Protein AF-A0A5Q4BMM2-F1 (afdb_monomer)

Radius of gyration: 17.17 Å; Cα contacts (8 Å, |Δi|>4): 286; chains: 1; bounding box: 43×40×44 Å

Sequence (184 aa):
MPSVTTLSQYAISNIGPLTTVFTAPPACATKSRDLFLGIRYPDSDPHPEPRWAQSCSFGSLGECYPSGKALDDSWTTLESENGFTDAGKIAYFSPASQCPEGHVTVGVVAKNDAGQISSSGVFVPPVTDWPGAYLFLNPHLNVFMEALDNGETAILCCPEGYESSPGIGGCYSEVPLSSYGELT

Organism: NCBI:txid2078593

Mean predicted aligned error: 6.9 Å

Structure (mmCIF, N/CA/C/O backbone):
data_AF-A0A5Q4BMM2-F1
#
_entry.id   AF-A0A5Q4BMM2-F1
#
loop_
_atom_site.group_PDB
_atom_site.id
_atom_site.type_symbol
_atom_site.label_atom_id
_atom_site.label_alt_id
_atom_site.label_comp_id
_atom_site.label_asym_id
_atom_site.label_entity_id
_atom_site.label_seq_id
_atom_site.pdbx_PDB_ins_code
_atom_site.Cartn_x
_atom_site.Cartn_y
_atom_site.Cartn_z
_atom_site.occupancy
_atom_site.B_iso_or_equiv
_atom_site.auth_seq_id
_atom_site.auth_comp_id
_atom_site.auth_asym_id
_atom_site.auth_atom_id
_atom_site.pdbx_PDB_model_num
ATOM 1 N N . MET A 1 1 ? -5.992 17.841 9.238 1.00 34.84 1 MET A N 1
ATOM 2 C CA . MET A 1 1 ? -4.545 17.569 9.352 1.00 34.84 1 MET A CA 1
ATOM 3 C C . MET A 1 1 ? -4.411 16.076 9.603 1.00 34.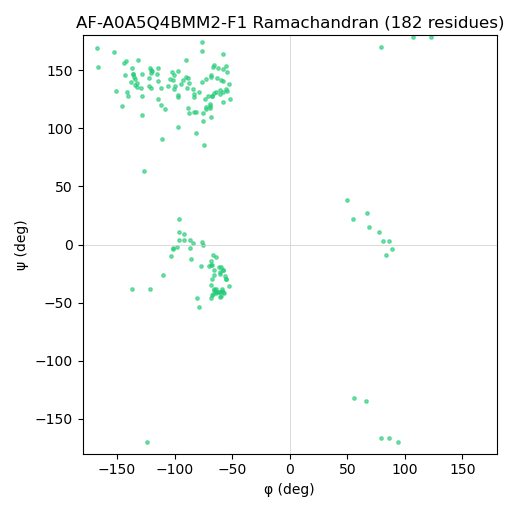84 1 MET A C 1
ATOM 5 O O . MET A 1 1 ? -5.148 15.612 10.467 1.00 34.84 1 MET A O 1
ATOM 9 N N . PRO A 1 2 ? -3.594 15.326 8.842 1.00 51.91 2 PRO A N 1
ATOM 10 C CA . PRO A 1 2 ? -3.303 13.927 9.158 1.00 51.91 2 PRO A CA 1
ATOM 11 C C . PRO A 1 2 ? -2.839 13.820 10.613 1.00 51.91 2 PRO A C 1
ATOM 13 O O . PRO A 1 2 ? -1.927 14.544 11.012 1.00 51.91 2 PRO A O 1
ATOM 16 N N . SER A 1 3 ? -3.479 12.980 11.424 1.00 61.00 3 SER A N 1
ATOM 17 C CA . SER A 1 3 ? -2.959 12.620 12.742 1.00 61.00 3 SER A CA 1
ATOM 18 C C . SER A 1 3 ? -1.918 11.525 12.546 1.00 61.00 3 SER A C 1
ATOM 20 O O . SER A 1 3 ? -2.255 10.432 12.092 1.00 61.00 3 SER A O 1
ATOM 22 N N . VAL A 1 4 ? -0.656 11.834 12.841 1.00 66.62 4 VAL A N 1
ATOM 23 C CA . VAL A 1 4 ? 0.427 10.847 12.818 1.00 66.62 4 VAL A CA 1
ATOM 24 C C . VAL A 1 4 ? 0.413 10.099 14.146 1.00 66.62 4 VAL A C 1
ATOM 26 O O . VAL A 1 4 ? 0.390 10.717 15.211 1.00 66.62 4 VAL A O 1
ATOM 29 N N . THR A 1 5 ? 0.430 8.773 14.097 1.00 81.00 5 THR A N 1
ATOM 30 C CA . THR A 1 5 ? 0.581 7.915 15.279 1.00 81.00 5 THR A CA 1
ATOM 31 C C . THR A 1 5 ? 1.707 6.927 15.021 1.00 81.00 5 THR A C 1
ATOM 33 O O . THR A 1 5 ? 1.926 6.526 13.882 1.00 81.00 5 THR A O 1
ATOM 36 N N . THR A 1 6 ? 2.453 6.555 16.057 1.00 83.94 6 THR A N 1
ATOM 37 C CA . THR A 1 6 ? 3.497 5.534 15.940 1.00 83.94 6 THR A CA 1
ATOM 38 C C . THR A 1 6 ? 2.943 4.188 16.388 1.00 83.94 6 THR A C 1
ATOM 40 O O . THR A 1 6 ? 2.428 4.084 17.499 1.00 83.94 6 THR A O 1
ATOM 43 N N . LEU A 1 7 ? 3.068 3.167 15.540 1.00 84.19 7 LEU A N 1
ATOM 44 C CA . LEU A 1 7 ? 2.628 1.801 15.813 1.00 84.19 7 LEU A CA 1
ATOM 45 C C . LEU A 1 7 ? 3.635 0.806 15.241 1.00 84.19 7 LEU A C 1
ATOM 47 O O . LEU A 1 7 ? 4.030 0.921 14.083 1.00 84.19 7 LEU A O 1
ATOM 51 N N . SER A 1 8 ? 4.052 -0.179 16.039 1.00 83.50 8 SER A N 1
ATOM 52 C CA . SER A 1 8 ? 4.921 -1.268 15.573 1.00 83.50 8 SER A CA 1
ATOM 53 C C . SER A 1 8 ? 6.173 -0.814 14.796 1.00 83.50 8 SER A C 1
ATOM 55 O O . SER A 1 8 ? 6.609 -1.490 13.869 1.00 83.50 8 SER A O 1
ATOM 57 N N . GLN A 1 9 ? 6.781 0.297 15.242 1.00 83.31 9 GLN A N 1
ATOM 58 C CA . GLN A 1 9 ? 7.962 0.992 14.680 1.00 83.31 9 GLN A CA 1
ATOM 59 C C . GLN A 1 9 ? 7.679 1.964 13.525 1.00 83.31 9 GLN A C 1
ATOM 61 O O . GLN A 1 9 ? 8.561 2.745 13.180 1.00 83.31 9 GLN A O 1
ATOM 66 N N . TYR A 1 10 ? 6.462 1.985 12.984 1.00 85.12 10 TYR A N 1
ATOM 67 C CA . TYR A 1 10 ? 6.083 2.835 11.857 1.00 85.12 10 TYR A CA 1
ATOM 68 C C . TYR A 1 10 ? 5.330 4.078 12.302 1.00 85.12 10 TYR A C 1
ATOM 70 O O . TYR A 1 10 ? 4.513 4.028 13.222 1.00 85.12 10 TYR A O 1
ATOM 78 N N . ALA A 1 11 ? 5.530 5.182 11.587 1.00 86.31 11 ALA A N 1
ATOM 79 C CA . ALA A 1 11 ? 4.597 6.299 11.625 1.00 86.31 11 ALA A CA 1
ATOM 80 C C . ALA A 1 11 ? 3.438 6.030 10.649 1.00 86.31 11 ALA A C 1
ATOM 82 O O . ALA A 1 11 ? 3.634 5.988 9.435 1.00 86.31 11 ALA A O 1
ATOM 83 N N . ILE A 1 12 ? 2.224 5.861 11.170 1.00 87.62 12 ILE A N 1
ATOM 84 C CA . ILE A 1 12 ? 0.995 5.663 10.393 1.00 87.62 12 ILE A CA 1
ATOM 85 C C . ILE A 1 12 ? 0.221 6.983 10.295 1.00 87.62 12 ILE A C 1
ATOM 87 O O . ILE A 1 12 ? 0.128 7.731 11.270 1.00 87.62 12 ILE A O 1
ATOM 91 N N . SER A 1 13 ? -0.300 7.317 9.113 1.00 88.06 13 SER A N 1
ATOM 92 C CA . SER A 1 13 ? -0.978 8.599 8.863 1.00 88.06 13 SER A CA 1
ATOM 93 C C . SER A 1 13 ? -2.207 8.457 7.971 1.00 88.06 13 SER A C 1
ATOM 95 O O . SER A 1 13 ? -2.120 7.950 6.852 1.00 88.06 13 SER A O 1
ATOM 97 N N . ASN A 1 14 ? -3.336 8.991 8.441 1.00 90.81 14 ASN A N 1
ATOM 98 C CA . ASN A 1 14 ? -4.540 9.133 7.628 1.00 90.81 14 ASN A CA 1
ATOM 99 C C . ASN A 1 14 ? -4.377 10.294 6.631 1.00 90.81 14 ASN A C 1
ATOM 101 O O . ASN A 1 14 ? -4.333 11.459 7.034 1.00 90.81 14 ASN A O 1
ATOM 105 N N . ILE A 1 15 ? -4.321 9.988 5.335 1.00 89.56 15 ILE A N 1
ATOM 106 C CA . ILE A 1 15 ? -4.141 10.971 4.252 1.00 89.56 15 ILE A CA 1
ATOM 107 C C . ILE A 1 15 ? -5.460 11.506 3.672 1.00 89.56 15 ILE A C 1
ATOM 109 O O . ILE A 1 15 ? -5.451 12.247 2.685 1.00 89.56 15 ILE A O 1
ATOM 113 N N . GLY A 1 16 ? -6.586 11.189 4.314 1.00 89.88 16 GLY A N 1
ATOM 114 C CA . GLY A 1 16 ? -7.900 11.760 4.037 1.00 89.88 16 GLY A CA 1
ATOM 115 C C . GLY A 1 16 ? -8.967 10.718 3.691 1.00 89.88 16 GLY A C 1
ATOM 116 O O . GLY A 1 16 ? -8.689 9.520 3.633 1.00 89.88 16 GLY A O 1
ATOM 117 N N . PRO A 1 17 ? -10.210 11.171 3.461 1.00 91.88 17 PRO A N 1
ATOM 118 C CA . PRO A 1 17 ? -11.293 10.295 3.044 1.00 91.88 17 PRO A CA 1
ATOM 119 C C . PRO A 1 17 ? -11.130 9.851 1.583 1.00 91.88 17 PRO A C 1
ATOM 121 O O . PRO A 1 17 ? -10.797 10.657 0.715 1.00 91.88 17 PRO A O 1
ATOM 124 N N . LEU A 1 18 ? -11.474 8.594 1.306 1.00 92.56 18 LEU A N 1
ATOM 125 C CA . LEU A 1 18 ? -11.644 8.045 -0.043 1.00 92.56 18 LEU A CA 1
ATOM 126 C C . LEU A 1 18 ? -13.027 7.390 -0.146 1.00 92.56 18 LEU A C 1
ATOM 128 O O . LEU A 1 18 ? -13.181 6.176 -0.261 1.00 92.56 18 LEU A O 1
ATOM 132 N N . THR A 1 19 ? -14.064 8.212 -0.004 1.00 91.88 19 THR A N 1
ATOM 133 C CA . THR A 1 19 ? -15.460 7.749 0.049 1.00 91.88 19 THR A CA 1
ATOM 134 C C . THR A 1 19 ? -16.100 7.584 -1.330 1.00 91.88 19 THR A C 1
ATOM 136 O O . THR A 1 19 ? -17.160 6.967 -1.443 1.00 91.88 19 THR A O 1
ATOM 139 N N . THR A 1 20 ? -15.454 8.095 -2.379 1.00 91.06 20 THR A N 1
ATOM 140 C CA . THR A 1 20 ? -15.848 7.954 -3.787 1.00 91.06 20 THR A CA 1
ATOM 141 C C . THR A 1 20 ? -14.804 7.147 -4.550 1.00 91.06 20 THR A C 1
ATOM 143 O O . THR A 1 20 ? -13.623 7.211 -4.213 1.00 91.06 20 THR A O 1
ATOM 146 N N . VAL A 1 21 ? -15.215 6.439 -5.610 1.00 93.31 21 VAL A N 1
ATOM 147 C CA . VAL A 1 21 ? -14.256 5.799 -6.529 1.00 93.31 21 VAL A CA 1
ATOM 148 C C . VAL A 1 21 ? -13.347 6.880 -7.104 1.00 93.31 21 VAL A C 1
ATOM 150 O O . VAL A 1 21 ? -13.828 7.853 -7.684 1.00 93.31 21 VAL A O 1
ATOM 153 N N . PHE A 1 22 ? -12.040 6.727 -6.919 1.00 94.56 22 PHE A N 1
ATOM 154 C CA . PHE A 1 22 ? -11.061 7.574 -7.583 1.00 94.56 22 PHE A CA 1
ATOM 155 C C . PHE A 1 22 ? -10.798 7.049 -8.991 1.00 94.56 22 PHE A C 1
ATOM 157 O O . PHE A 1 22 ? -10.422 5.889 -9.157 1.00 94.56 22 PHE A O 1
ATOM 164 N N . THR A 1 23 ? -10.931 7.933 -9.974 1.00 95.44 23 THR A N 1
ATOM 165 C CA . THR A 1 23 ? -10.580 7.685 -11.372 1.00 95.44 23 THR A CA 1
ATOM 166 C C . THR A 1 23 ? -9.382 8.551 -11.724 1.00 95.44 23 THR A C 1
ATOM 168 O O . THR A 1 23 ? -9.456 9.779 -11.643 1.00 95.44 23 THR A O 1
ATOM 171 N N . ALA A 1 24 ? -8.272 7.928 -12.118 1.00 93.00 24 ALA A N 1
ATOM 172 C CA . ALA A 1 24 ? -7.098 8.669 -12.563 1.00 93.00 24 ALA A CA 1
ATOM 173 C C . ALA A 1 24 ? -7.380 9.386 -13.904 1.00 93.00 24 ALA A C 1
ATOM 175 O O . ALA A 1 24 ? -8.059 8.822 -14.768 1.00 93.00 24 ALA A O 1
ATOM 176 N N . PRO A 1 25 ? -6.837 10.596 -14.135 1.00 93.88 25 PRO A N 1
ATOM 177 C CA . PRO A 1 25 ? -6.934 11.265 -15.430 1.00 93.88 25 PRO A CA 1
ATOM 178 C C . PRO A 1 25 ? -6.347 10.417 -16.576 1.00 93.88 25 PRO A C 1
ATOM 180 O O . PRO A 1 25 ? -5.360 9.711 -16.361 1.00 93.88 25 PRO A O 1
ATOM 183 N N . PRO A 1 26 ? -6.837 10.544 -17.827 1.00 91.44 26 PRO A N 1
ATOM 184 C CA . PRO A 1 26 ? -6.318 9.772 -18.964 1.00 91.44 26 PRO A CA 1
ATOM 185 C C . PRO A 1 26 ? -4.806 9.912 -19.199 1.00 91.44 26 PRO A C 1
ATOM 187 O O . PRO A 1 26 ? -4.160 8.969 -19.649 1.00 91.44 26 PRO A O 1
ATOM 190 N N . ALA A 1 27 ? -4.219 11.062 -18.846 1.00 90.38 27 ALA A N 1
ATOM 191 C CA . ALA A 1 27 ? -2.775 11.302 -18.930 1.00 90.38 27 ALA A CA 1
ATOM 192 C C . ALA A 1 27 ? -1.939 10.329 -18.071 1.00 90.38 27 ALA A C 1
ATOM 194 O O . ALA A 1 27 ? -0.751 10.140 -18.321 1.00 90.38 27 ALA A O 1
ATOM 195 N N . CYS A 1 28 ? -2.553 9.682 -17.079 1.00 90.56 28 CYS A N 1
ATOM 196 C CA . CYS A 1 28 ? -1.902 8.697 -16.226 1.00 90.56 28 CYS A CA 1
ATOM 197 C C . CYS A 1 28 ? -1.728 7.328 -16.891 1.00 90.56 28 CYS A C 1
ATOM 199 O O . CYS A 1 28 ? -0.885 6.552 -16.446 1.00 90.56 28 CYS A O 1
ATOM 201 N N . ALA A 1 29 ? -2.467 7.030 -17.966 1.00 86.12 29 ALA A N 1
ATOM 202 C CA . ALA A 1 29 ? -2.383 5.743 -18.659 1.00 86.12 29 ALA A CA 1
ATOM 203 C C . ALA A 1 29 ? -1.021 5.513 -19.338 1.00 86.12 29 ALA A C 1
ATOM 205 O O . ALA A 1 29 ? -0.601 4.375 -19.518 1.00 86.12 29 ALA A O 1
ATOM 206 N N . THR A 1 30 ? -0.316 6.588 -19.699 1.00 81.31 30 THR A N 1
ATOM 207 C CA . THR A 1 30 ? 1.005 6.531 -20.346 1.00 81.31 30 THR A CA 1
ATOM 208 C C . THR A 1 30 ? 2.162 6.676 -19.363 1.00 81.31 30 THR A C 1
ATOM 210 O O . THR A 1 30 ? 3.314 6.770 -19.783 1.00 81.31 30 THR A O 1
ATOM 213 N N . LYS A 1 31 ? 1.881 6.759 -18.059 1.00 80.81 31 LYS A N 1
ATOM 214 C CA . LYS A 1 31 ? 2.924 6.922 -17.052 1.00 80.81 31 LYS A CA 1
ATOM 215 C C . LYS A 1 31 ? 3.695 5.614 -16.903 1.00 80.81 31 LYS A C 1
ATOM 217 O O . LYS A 1 31 ? 3.121 4.595 -16.520 1.00 80.81 31 LYS A O 1
ATOM 222 N N . SER A 1 32 ? 4.993 5.657 -17.195 1.00 78.94 32 SER A N 1
ATOM 223 C CA . SER A 1 32 ? 5.885 4.523 -16.959 1.00 78.94 32 SER A CA 1
ATOM 224 C C . SER A 1 32 ? 5.858 4.127 -15.487 1.00 78.94 32 SER A C 1
ATOM 226 O O . SER A 1 32 ? 5.792 4.979 -14.600 1.00 78.94 32 SER A O 1
ATOM 228 N N . ARG A 1 33 ? 5.889 2.819 -15.241 1.00 83.25 33 ARG A N 1
ATOM 229 C CA . ARG A 1 33 ? 6.017 2.255 -13.898 1.00 83.25 33 ARG A CA 1
ATOM 230 C C . ARG A 1 33 ? 7.494 2.118 -13.565 1.00 83.25 33 ARG A C 1
ATOM 232 O O . ARG A 1 33 ? 8.286 1.784 -14.445 1.00 83.25 33 ARG A O 1
ATOM 239 N N . ASP A 1 34 ? 7.838 2.358 -12.309 1.00 86.44 34 ASP A N 1
ATOM 240 C CA . ASP A 1 34 ? 9.200 2.157 -11.835 1.00 86.44 34 ASP A CA 1
ATOM 241 C C . ASP A 1 34 ? 9.550 0.666 -11.897 1.00 86.44 34 ASP A C 1
ATOM 243 O O . ASP A 1 34 ? 8.784 -0.188 -11.443 1.00 86.44 34 ASP A O 1
ATOM 247 N N . LEU A 1 35 ? 10.704 0.353 -12.487 1.00 88.12 35 LEU A N 1
ATOM 248 C CA . LEU A 1 35 ? 11.204 -1.014 -12.577 1.00 88.12 35 LEU A CA 1
ATOM 249 C C . LEU A 1 35 ? 12.160 -1.300 -11.425 1.00 88.12 35 LEU A C 1
ATOM 251 O O . LEU A 1 35 ? 13.026 -0.488 -11.104 1.00 88.12 35 LEU A O 1
ATOM 255 N N . PHE A 1 36 ? 12.037 -2.492 -10.848 1.00 87.50 36 PHE A N 1
ATOM 256 C CA . PHE A 1 36 ? 12.911 -2.972 -9.784 1.00 87.50 36 PHE A CA 1
ATOM 257 C C . PHE A 1 36 ? 13.443 -4.349 -10.136 1.00 87.50 36 PHE A C 1
ATOM 259 O O . PHE A 1 36 ? 12.674 -5.210 -10.550 1.00 87.50 36 PHE A O 1
ATOM 266 N N . LEU A 1 37 ? 14.735 -4.594 -9.948 1.00 87.00 37 LEU A N 1
ATOM 267 C CA . LEU A 1 37 ? 15.254 -5.956 -9.936 1.00 87.00 37 LEU A CA 1
ATOM 268 C C . LEU A 1 37 ? 14.744 -6.659 -8.674 1.00 87.00 37 LEU A C 1
ATOM 270 O O . LEU A 1 37 ? 15.011 -6.213 -7.552 1.00 87.00 37 LEU A O 1
ATOM 274 N N . GLY A 1 38 ? 13.991 -7.737 -8.886 1.00 82.75 38 GLY A N 1
ATOM 275 C CA . GLY A 1 38 ? 13.473 -8.601 -7.834 1.00 82.75 38 GLY A CA 1
ATOM 276 C C . GLY A 1 38 ? 14.395 -9.784 -7.550 1.00 82.75 38 GLY A C 1
ATOM 277 O O . GLY A 1 38 ? 14.961 -10.366 -8.475 1.00 82.75 38 GLY A O 1
ATOM 278 N N . ILE A 1 39 ? 14.532 -10.162 -6.280 1.00 79.19 39 ILE A N 1
ATOM 279 C CA . ILE A 1 39 ? 15.169 -11.417 -5.866 1.00 79.19 39 ILE A CA 1
ATOM 280 C C . ILE A 1 39 ? 14.067 -12.418 -5.539 1.00 79.19 39 ILE A C 1
ATOM 282 O O . ILE A 1 39 ? 13.126 -12.091 -4.824 1.00 79.19 39 ILE A O 1
ATOM 286 N N . ARG A 1 40 ? 14.201 -13.649 -6.033 1.00 77.94 40 ARG A N 1
ATOM 287 C CA . ARG A 1 40 ? 13.391 -14.782 -5.578 1.00 77.94 40 ARG A CA 1
ATOM 288 C C . ARG A 1 40 ? 14.211 -15.629 -4.622 1.00 77.94 40 ARG A C 1
ATOM 290 O O . ARG A 1 40 ? 15.394 -15.858 -4.880 1.00 77.94 40 ARG A O 1
ATOM 297 N N . TYR A 1 41 ? 13.567 -16.130 -3.577 1.00 72.88 41 TYR A N 1
ATOM 298 C CA . TYR A 1 41 ? 14.164 -17.064 -2.632 1.00 72.88 41 TYR A CA 1
ATOM 299 C C . TYR A 1 41 ? 13.488 -18.429 -2.802 1.00 72.88 41 TYR A C 1
ATOM 301 O O . TYR A 1 41 ? 12.471 -18.683 -2.157 1.00 72.88 41 TYR A O 1
ATOM 309 N N . PRO A 1 42 ? 14.023 -19.310 -3.674 1.00 67.44 42 PRO A N 1
ATOM 310 C CA . PRO A 1 42 ? 13.329 -20.525 -4.115 1.00 67.44 42 PRO A CA 1
ATOM 311 C C . PRO A 1 42 ? 12.886 -21.446 -2.973 1.00 67.44 42 PRO A C 1
ATOM 313 O O . PRO A 1 42 ? 11.912 -22.177 -3.124 1.00 67.44 42 PRO A O 1
ATOM 316 N N . ASP A 1 43 ? 13.593 -21.389 -1.844 1.00 67.56 43 ASP A N 1
ATOM 317 C CA . ASP A 1 43 ? 13.418 -22.292 -0.710 1.00 67.56 43 ASP A CA 1
ATOM 318 C C . ASP A 1 43 ? 12.610 -21.685 0.457 1.00 67.56 43 ASP A C 1
ATOM 320 O O . ASP A 1 43 ? 12.369 -22.386 1.440 1.00 67.56 43 ASP A O 1
ATOM 324 N N . SER A 1 44 ? 12.201 -20.406 0.393 1.00 61.16 44 SER A N 1
ATOM 325 C CA . SER A 1 44 ? 11.544 -19.720 1.527 1.00 61.16 44 SER A CA 1
ATOM 326 C C . SER A 1 44 ? 10.337 -18.850 1.171 1.00 61.16 44 SER A C 1
ATOM 328 O O . SER A 1 44 ? 9.374 -18.854 1.932 1.00 61.16 44 SER A O 1
ATOM 330 N N . ASP A 1 45 ? 10.355 -18.128 0.044 1.00 64.44 45 ASP A N 1
ATOM 331 C CA . ASP A 1 45 ? 9.227 -17.297 -0.403 1.00 64.44 45 ASP A CA 1
ATOM 332 C C . ASP A 1 45 ? 9.139 -17.310 -1.943 1.00 64.44 45 ASP A C 1
ATOM 334 O O . ASP A 1 45 ? 10.097 -16.914 -2.621 1.00 64.44 45 ASP A O 1
ATOM 338 N N . PRO A 1 46 ? 8.021 -17.785 -2.532 1.00 65.69 46 PRO A N 1
ATOM 339 C CA . PRO A 1 46 ? 7.839 -17.762 -3.980 1.00 65.69 46 PRO A CA 1
ATOM 340 C C . PRO A 1 46 ? 7.692 -16.343 -4.558 1.00 65.69 46 PRO A C 1
ATOM 342 O O . PRO A 1 46 ? 7.868 -16.173 -5.774 1.00 65.69 46 PRO A O 1
ATOM 345 N N . HIS A 1 47 ? 7.379 -15.344 -3.729 1.00 74.25 47 HIS A N 1
ATOM 346 C CA . HIS A 1 47 ? 7.172 -13.968 -4.157 1.00 74.25 47 HIS A CA 1
ATOM 347 C C . HIS A 1 47 ? 8.512 -13.252 -4.397 1.00 74.25 47 HIS A C 1
ATOM 349 O O . HIS A 1 47 ? 9.416 -13.309 -3.561 1.00 74.25 47 HIS A O 1
ATOM 355 N N . PRO A 1 48 ? 8.686 -12.573 -5.547 1.00 78.38 48 PRO A N 1
ATOM 356 C CA . PRO A 1 48 ? 9.862 -11.754 -5.781 1.00 78.38 48 PRO A CA 1
ATOM 357 C C . PRO A 1 48 ? 9.864 -10.544 -4.841 1.00 78.38 48 PRO A C 1
ATOM 359 O O . PRO A 1 48 ? 8.925 -9.749 -4.812 1.00 78.38 48 PRO A O 1
ATOM 362 N N . GLU A 1 49 ? 10.965 -10.351 -4.124 1.00 77.44 49 GLU A N 1
ATOM 363 C CA . GLU A 1 49 ? 11.204 -9.132 -3.358 1.00 77.44 49 GLU A CA 1
ATOM 364 C C . GLU A 1 49 ? 11.894 -8.096 -4.251 1.00 77.44 49 GLU A C 1
ATOM 366 O O . GLU A 1 49 ? 13.019 -8.352 -4.692 1.00 77.44 49 GLU A O 1
ATOM 371 N N . PRO A 1 50 ? 11.299 -6.923 -4.531 1.00 80.50 50 PRO A N 1
ATOM 372 C CA . PRO A 1 50 ? 11.987 -5.870 -5.270 1.00 80.50 50 PRO A CA 1
ATOM 373 C C . PRO A 1 50 ? 13.084 -5.256 -4.388 1.00 80.50 50 PRO A C 1
ATOM 375 O O . PRO A 1 50 ? 12.837 -4.858 -3.250 1.00 80.50 50 PRO A O 1
ATOM 378 N N . ARG A 1 51 ? 14.319 -5.194 -4.901 1.00 78.06 51 ARG A N 1
ATOM 379 C CA . ARG A 1 51 ? 15.498 -4.769 -4.117 1.00 78.06 51 ARG A CA 1
ATOM 380 C C . ARG A 1 51 ? 16.212 -3.567 -4.703 1.00 78.06 51 ARG A C 1
ATOM 382 O O . ARG A 1 51 ? 16.660 -2.706 -3.951 1.00 78.06 51 ARG A O 1
ATOM 389 N N . TRP A 1 52 ? 16.311 -3.496 -6.026 1.00 82.81 52 TRP A N 1
ATOM 390 C CA . TRP A 1 52 ? 17.073 -2.442 -6.692 1.00 82.81 52 TRP A CA 1
ATOM 391 C C . TRP A 1 52 ? 16.229 -1.755 -7.749 1.00 82.81 52 TRP A C 1
ATOM 393 O O . TRP A 1 52 ? 15.914 -2.360 -8.771 1.00 82.81 52 TRP A O 1
ATOM 403 N N . ALA A 1 53 ? 15.873 -0.496 -7.506 1.00 83.81 53 ALA A N 1
ATOM 404 C CA . ALA A 1 53 ? 15.223 0.338 -8.506 1.00 83.81 53 ALA A CA 1
ATOM 405 C C . ALA A 1 53 ? 16.161 0.556 -9.705 1.00 83.81 53 ALA A C 1
ATOM 407 O O . ALA A 1 53 ? 17.370 0.722 -9.540 1.00 83.81 53 ALA A O 1
ATOM 408 N N . GLN A 1 54 ? 15.602 0.593 -10.914 1.00 83.19 54 GLN A N 1
ATOM 409 C CA . GLN A 1 54 ? 16.331 0.929 -12.142 1.00 83.19 54 GLN A CA 1
ATOM 410 C C . GLN A 1 54 ? 16.920 2.350 -12.086 1.00 83.19 54 GLN A C 1
ATOM 412 O O . GLN A 1 54 ? 17.898 2.655 -12.764 1.00 83.19 54 GLN A O 1
ATOM 417 N N . SER A 1 55 ? 16.311 3.223 -11.285 1.00 80.81 55 SER A N 1
ATOM 418 C CA . SER A 1 55 ? 16.652 4.632 -11.149 1.00 80.81 55 SER A CA 1
ATOM 419 C C . SER A 1 55 ? 16.664 5.022 -9.668 1.00 80.81 55 SER A C 1
ATOM 421 O O . SER A 1 55 ? 15.867 4.513 -8.885 1.00 80.81 55 SER A O 1
ATOM 423 N N . CYS A 1 56 ? 17.547 5.949 -9.283 1.00 76.25 56 CYS A N 1
ATOM 424 C CA . CYS A 1 56 ? 17.564 6.530 -7.932 1.00 76.25 56 CYS A CA 1
ATOM 425 C C . CYS A 1 56 ? 16.438 7.554 -7.701 1.00 76.25 56 CYS A C 1
ATOM 427 O O . CYS A 1 56 ? 16.364 8.150 -6.633 1.00 76.25 56 CYS A O 1
ATOM 429 N N . SER A 1 57 ? 15.600 7.797 -8.708 1.00 73.44 57 SER A N 1
ATOM 430 C CA . SER A 1 57 ? 14.410 8.636 -8.627 1.00 73.44 57 SER A CA 1
ATOM 431 C C . SER A 1 57 ? 13.167 7.766 -8.758 1.00 73.44 57 SER A C 1
ATOM 433 O O . SER A 1 57 ? 13.094 6.916 -9.648 1.00 73.44 57 SER A O 1
ATOM 435 N N . PHE A 1 58 ? 12.187 8.004 -7.895 1.00 74.56 58 PHE A N 1
ATOM 436 C CA . PHE A 1 58 ? 10.872 7.385 -8.002 1.00 74.56 58 PHE A CA 1
ATOM 437 C C . PHE A 1 58 ? 9.957 8.268 -8.843 1.00 74.56 58 PHE A C 1
ATOM 439 O O . PHE A 1 58 ? 10.040 9.502 -8.794 1.00 74.56 58 PHE A O 1
ATOM 446 N N . GLY A 1 59 ? 9.086 7.647 -9.633 1.00 79.31 59 GLY A N 1
ATOM 447 C CA . GLY A 1 59 ? 8.040 8.378 -10.325 1.00 79.31 59 GLY A CA 1
ATOM 448 C C . GLY A 1 59 ? 7.130 9.066 -9.308 1.00 79.31 59 GLY A C 1
ATOM 449 O O . GLY A 1 59 ? 6.670 8.437 -8.358 1.00 79.31 59 GLY A O 1
ATOM 450 N N . SER A 1 60 ? 6.827 10.351 -9.520 1.00 87.12 60 SER A N 1
ATOM 451 C CA . SER A 1 60 ? 5.820 11.039 -8.702 1.00 87.12 60 SER A CA 1
ATOM 452 C C . SER A 1 60 ? 4.493 10.282 -8.750 1.00 87.12 60 SER A C 1
ATOM 454 O O . SER A 1 60 ? 4.182 9.634 -9.745 1.00 87.12 60 SER A O 1
ATOM 456 N N . LEU A 1 61 ? 3.651 10.384 -7.736 1.00 89.75 61 LEU A N 1
ATOM 457 C CA . LEU A 1 61 ? 2.272 9.913 -7.796 1.00 89.75 61 LEU A CA 1
ATOM 458 C C . LEU A 1 61 ? 1.399 10.950 -8.513 1.00 89.75 61 LEU A C 1
ATOM 460 O O . LEU A 1 61 ? 0.678 10.617 -9.461 1.00 89.75 61 LEU A O 1
ATOM 464 N N . GLY A 1 62 ? 1.546 12.224 -8.153 1.00 91.06 62 GLY A N 1
ATOM 465 C CA . GLY A 1 62 ? 0.869 13.365 -8.754 1.00 91.06 62 GLY A CA 1
ATOM 466 C C . GLY A 1 62 ? -0.650 13.219 -8.721 1.00 91.06 62 GLY A C 1
ATOM 467 O O . GLY A 1 62 ? -1.238 12.867 -7.703 1.00 91.06 62 GLY A O 1
ATOM 468 N N . GLU A 1 63 ? -1.295 13.471 -9.857 1.00 92.38 63 GLU A N 1
ATOM 469 C CA . GLU A 1 63 ? -2.744 13.289 -10.025 1.00 92.38 63 GLU A CA 1
ATOM 470 C C . GLU A 1 63 ? -3.134 11.840 -10.369 1.00 92.38 63 GLU A C 1
ATOM 472 O O . GLU A 1 63 ? -4.309 11.549 -10.562 1.00 92.38 63 GLU A O 1
ATOM 477 N N . CYS A 1 64 ? -2.168 10.918 -10.455 1.00 91.31 64 CYS A N 1
ATOM 478 C CA . CYS A 1 64 ? -2.394 9.526 -10.864 1.00 91.31 64 CYS A CA 1
ATOM 479 C C . CYS A 1 64 ? -2.665 8.573 -9.697 1.00 91.31 64 CYS A C 1
ATOM 481 O O . CYS A 1 64 ? -2.793 7.367 -9.902 1.00 91.31 64 CYS A O 1
ATOM 483 N N . TYR A 1 65 ? -2.742 9.111 -8.484 1.00 90.75 65 TYR A N 1
ATOM 484 C CA . TYR A 1 65 ? -3.054 8.385 -7.264 1.00 90.75 65 TYR A CA 1
ATOM 485 C C . TYR A 1 65 ? -3.923 9.281 -6.368 1.00 90.75 65 TYR A C 1
ATOM 487 O O . TYR A 1 65 ? -3.714 10.502 -6.368 1.00 90.75 65 TYR A O 1
ATOM 495 N N . PRO A 1 66 ? -4.880 8.733 -5.596 1.00 91.44 66 PRO A N 1
ATOM 496 C CA . PRO A 1 66 ? -5.659 9.551 -4.675 1.00 91.44 66 PRO A CA 1
ATOM 497 C C . PRO A 1 66 ? -4.725 10.268 -3.687 1.00 91.44 66 PRO A C 1
ATOM 499 O O . PRO A 1 66 ? -3.819 9.662 -3.130 1.00 91.44 66 PRO A O 1
ATOM 502 N N . SER A 1 67 ? -4.881 11.580 -3.498 1.00 91.12 67 SER A N 1
ATOM 503 C CA . SER A 1 67 ? -3.952 12.396 -2.688 1.00 91.12 67 SER A CA 1
ATOM 504 C C . SER A 1 67 ? -2.466 12.314 -3.107 1.00 91.12 67 SER A C 1
ATOM 506 O O . SER A 1 67 ? -1.589 12.632 -2.302 1.00 91.12 67 SER A O 1
ATOM 508 N N . GLY A 1 68 ? -2.155 11.935 -4.355 1.00 90.94 68 GLY A N 1
ATOM 509 C CA . GLY A 1 68 ? -0.784 11.661 -4.802 1.00 90.94 68 GLY A CA 1
ATOM 510 C C . GLY A 1 68 ? 0.178 12.838 -4.626 1.00 90.94 68 GLY A C 1
ATOM 511 O O . GLY A 1 68 ? 1.267 12.647 -4.100 1.00 90.94 68 GLY A O 1
ATOM 512 N N . LYS A 1 69 ? -0.250 14.075 -4.913 1.00 89.25 69 LYS A N 1
ATOM 513 C CA . LYS A 1 69 ? 0.569 15.270 -4.633 1.00 89.25 69 LYS A CA 1
ATOM 514 C C . LYS A 1 69 ? 0.965 15.397 -3.154 1.00 89.25 69 LYS A C 1
ATOM 516 O O . LYS A 1 69 ? 2.095 15.762 -2.857 1.00 89.25 69 LYS A O 1
ATOM 521 N N . ALA A 1 7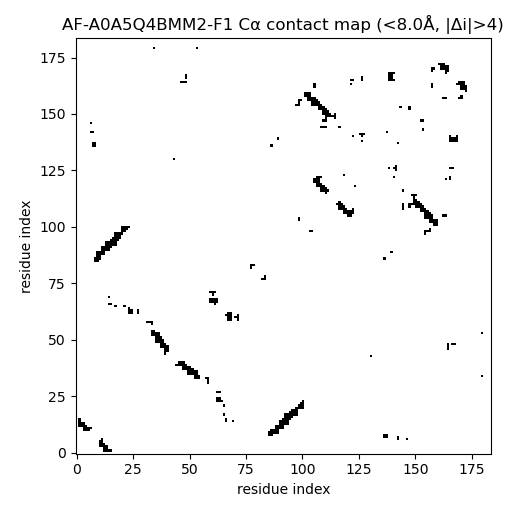0 ? 0.052 15.114 -2.226 1.00 87.50 70 ALA A N 1
ATOM 522 C CA . ALA A 1 70 ? 0.350 15.212 -0.797 1.00 87.50 70 ALA A CA 1
ATOM 523 C C . ALA A 1 70 ? 1.351 14.132 -0.353 1.00 87.50 70 ALA A C 1
ATOM 525 O O . ALA A 1 70 ? 2.195 14.385 0.506 1.00 87.50 70 ALA A O 1
ATOM 526 N N . LEU A 1 71 ? 1.274 12.944 -0.959 1.00 88.19 71 LEU A N 1
ATOM 527 C CA . LEU A 1 71 ? 2.244 11.871 -0.750 1.00 88.19 71 LEU A CA 1
ATOM 528 C C . LEU A 1 71 ? 3.619 12.228 -1.327 1.00 88.19 71 LEU A C 1
ATOM 530 O O . LEU A 1 71 ? 4.618 12.059 -0.632 1.00 88.19 71 LEU A O 1
ATOM 534 N N . ASP A 1 72 ? 3.668 12.796 -2.533 1.00 88.50 72 ASP A N 1
ATOM 535 C CA . ASP A 1 72 ? 4.911 13.274 -3.155 1.00 88.50 72 ASP A CA 1
ATOM 536 C C . ASP A 1 72 ? 5.588 14.363 -2.314 1.00 88.50 72 ASP A C 1
ATOM 538 O O . ASP A 1 72 ? 6.797 14.320 -2.077 1.00 88.50 72 ASP A O 1
ATOM 542 N N . ASP A 1 73 ? 4.806 15.328 -1.820 1.00 86.25 73 ASP A N 1
ATOM 543 C CA . ASP A 1 73 ? 5.305 16.405 -0.963 1.00 86.25 73 ASP A CA 1
ATOM 544 C C . ASP A 1 73 ? 5.843 15.829 0.371 1.00 86.25 73 ASP A C 1
ATOM 546 O O . ASP A 1 73 ? 6.890 16.259 0.869 1.00 86.25 73 ASP A O 1
ATOM 550 N N . SER A 1 74 ? 5.184 14.802 0.929 1.00 80.88 74 SER A N 1
ATOM 551 C CA . SER A 1 74 ? 5.657 14.094 2.130 1.00 80.88 74 SER A CA 1
ATOM 552 C C . SER A 1 74 ? 6.963 13.333 1.884 1.00 80.88 74 SER A C 1
ATOM 554 O O . SER A 1 74 ? 7.821 13.304 2.768 1.00 80.88 74 SER A O 1
ATOM 556 N N . TRP A 1 75 ? 7.118 12.707 0.716 1.00 79.38 75 TRP A N 1
ATOM 557 C CA . TRP A 1 75 ? 8.340 11.994 0.340 1.00 79.38 75 TRP A CA 1
ATOM 558 C C . TRP A 1 75 ? 9.511 12.956 0.117 1.00 79.38 75 TRP A C 1
ATOM 560 O O . TRP A 1 75 ? 10.586 12.771 0.679 1.00 79.38 75 TRP A O 1
ATOM 570 N N . THR A 1 76 ? 9.278 14.044 -0.618 1.00 80.94 76 THR A N 1
ATOM 571 C CA . THR A 1 76 ? 10.293 15.079 -0.881 1.00 80.94 76 THR A CA 1
ATOM 572 C C . THR A 1 76 ? 10.810 15.703 0.418 1.00 80.94 76 THR A C 1
ATOM 574 O O . THR A 1 76 ? 12.007 15.943 0.575 1.00 80.94 76 THR A O 1
ATOM 577 N N . THR A 1 77 ? 9.912 15.939 1.380 1.00 77.94 77 THR A N 1
ATOM 578 C CA . THR A 1 77 ? 10.291 16.450 2.706 1.00 77.94 77 THR A CA 1
ATOM 579 C C . THR A 1 77 ? 11.252 15.489 3.410 1.00 77.94 77 THR A C 1
ATOM 581 O O . THR A 1 77 ? 12.282 15.919 3.921 1.00 77.94 77 THR A O 1
ATOM 584 N N . LEU A 1 78 ? 10.970 14.184 3.370 1.00 73.31 78 LEU A N 1
ATOM 585 C CA . LEU A 1 78 ? 11.821 13.159 3.979 1.00 73.31 78 LEU A CA 1
ATOM 586 C C . LEU A 1 78 ? 13.210 13.069 3.343 1.00 73.31 78 LEU A C 1
ATOM 588 O O . LEU A 1 78 ? 14.205 12.963 4.058 1.00 73.31 78 LEU A O 1
ATOM 592 N N . GLU A 1 79 ? 13.300 13.143 2.015 1.00 72.56 79 GLU A N 1
ATOM 593 C CA . GLU A 1 79 ? 14.595 13.172 1.323 1.00 72.56 79 GLU A CA 1
ATOM 594 C C . GLU A 1 79 ? 15.453 14.359 1.785 1.00 72.56 79 GLU A C 1
ATOM 596 O O . GLU A 1 79 ? 16.660 14.213 1.986 1.00 72.56 79 GLU A O 1
ATOM 601 N N . SER A 1 80 ? 14.830 15.517 2.030 1.00 74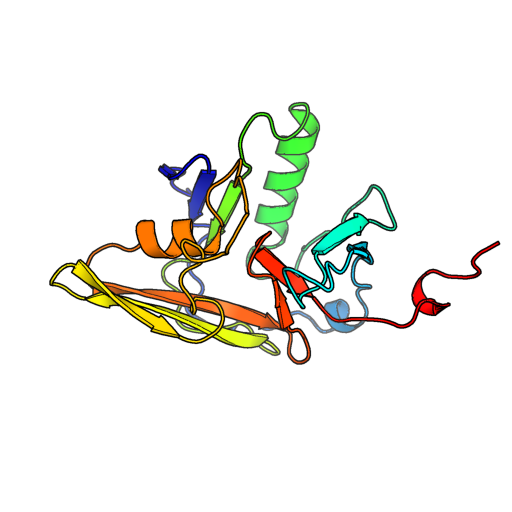.31 80 SER A N 1
ATOM 602 C CA . SER A 1 80 ? 15.529 16.712 2.518 1.00 74.31 80 SER A CA 1
ATOM 603 C C . SER A 1 80 ? 16.017 16.609 3.973 1.00 74.31 80 SER A C 1
ATOM 605 O O . SER A 1 80 ? 16.928 17.339 4.364 1.00 74.31 80 SER A O 1
ATOM 607 N N . GLU A 1 81 ? 15.468 15.679 4.760 1.00 75.88 81 GLU A N 1
ATOM 608 C CA . GLU A 1 81 ? 15.784 15.455 6.180 1.00 75.88 81 GLU A CA 1
ATOM 609 C C . GLU A 1 81 ? 16.828 14.335 6.406 1.00 75.88 81 GLU A C 1
ATOM 611 O O . GLU A 1 81 ? 16.931 13.791 7.503 1.00 75.88 81 GLU A O 1
ATOM 616 N N . ASN A 1 82 ? 17.648 14.015 5.392 1.00 67.94 82 ASN A N 1
ATOM 617 C CA . ASN A 1 82 ? 18.589 12.877 5.353 1.00 67.94 82 ASN A CA 1
ATOM 618 C C . ASN A 1 82 ? 17.921 11.485 5.320 1.00 67.94 82 ASN A C 1
ATOM 620 O O . ASN A 1 82 ? 18.538 10.490 5.707 1.00 67.94 82 ASN A O 1
ATOM 624 N N . GLY A 1 83 ? 16.698 11.395 4.792 1.00 64.31 83 GLY A N 1
ATOM 625 C CA . GLY A 1 83 ? 16.008 10.130 4.548 1.00 64.31 83 GLY A CA 1
ATOM 626 C C . GLY A 1 83 ? 15.371 9.511 5.795 1.00 64.31 83 GLY A C 1
ATOM 627 O O . GLY A 1 83 ? 15.193 10.152 6.830 1.00 64.31 83 GLY A O 1
ATOM 628 N N . PHE A 1 84 ? 14.981 8.241 5.685 1.00 63.94 84 PHE A N 1
ATOM 629 C CA . PHE A 1 84 ? 14.343 7.512 6.781 1.00 63.94 84 PHE A CA 1
ATOM 630 C C . PHE A 1 84 ? 15.365 7.166 7.864 1.00 63.94 84 PHE A C 1
ATOM 632 O O . PHE A 1 84 ? 16.303 6.405 7.632 1.00 63.94 84 PHE A O 1
ATOM 639 N N . THR A 1 85 ? 15.165 7.718 9.058 1.00 65.62 85 THR A N 1
ATOM 640 C CA . THR A 1 85 ? 15.921 7.346 10.267 1.00 65.62 85 THR A CA 1
ATOM 641 C C . THR A 1 85 ? 15.162 6.342 11.144 1.00 65.62 85 THR A C 1
ATOM 643 O O . THR A 1 85 ? 15.692 5.884 12.155 1.00 65.62 85 THR A O 1
ATOM 646 N N . ASP A 1 86 ? 13.940 5.981 10.742 1.00 70.12 86 ASP A N 1
ATOM 647 C CA . ASP A 1 86 ? 13.031 5.041 11.397 1.00 70.12 86 ASP A CA 1
ATOM 648 C C . ASP A 1 86 ? 12.615 3.900 10.442 1.00 70.12 86 ASP A C 1
ATOM 650 O O . ASP A 1 86 ? 13.195 3.723 9.370 1.00 70.12 86 ASP A O 1
ATOM 654 N N . ALA A 1 87 ? 11.625 3.091 10.837 1.00 72.81 87 ALA A N 1
ATOM 655 C CA . ALA A 1 87 ? 11.120 1.980 10.026 1.00 72.81 87 ALA A CA 1
ATOM 656 C C . ALA A 1 87 ? 10.405 2.411 8.732 1.00 72.81 87 ALA A C 1
ATOM 658 O O . ALA A 1 87 ? 10.065 1.555 7.916 1.00 72.81 87 ALA A O 1
ATOM 659 N N . GLY A 1 88 ? 10.147 3.710 8.548 1.00 78.00 88 GLY A N 1
ATOM 660 C CA . GLY A 1 88 ? 9.355 4.251 7.453 1.00 78.00 88 GLY A CA 1
ATOM 661 C C . GLY A 1 88 ? 7.967 4.741 7.874 1.00 78.00 88 GLY A C 1
ATOM 662 O O . GLY A 1 88 ? 7.542 4.652 9.032 1.00 78.00 88 GLY A O 1
ATOM 663 N N . LYS A 1 89 ? 7.235 5.271 6.887 1.00 81.94 89 LYS A N 1
ATOM 664 C CA . LYS A 1 89 ? 5.874 5.798 7.051 1.00 81.94 89 LYS A CA 1
ATOM 665 C C . LYS A 1 89 ? 4.863 4.961 6.277 1.00 81.94 89 LYS A C 1
ATOM 667 O O . LYS A 1 89 ? 5.113 4.584 5.137 1.00 81.94 89 LYS A O 1
ATOM 672 N N . ILE A 1 90 ? 3.692 4.753 6.870 1.00 85.81 90 ILE A N 1
ATOM 673 C CA . ILE A 1 90 ? 2.547 4.092 6.242 1.00 85.81 90 ILE A CA 1
ATOM 674 C C . ILE A 1 90 ? 1.417 5.114 6.103 1.00 85.81 90 ILE A C 1
ATOM 676 O O . ILE A 1 90 ? 0.984 5.723 7.083 1.00 85.81 90 ILE A O 1
ATOM 680 N N . ALA A 1 91 ? 0.914 5.291 4.887 1.00 88.38 91 ALA A N 1
ATOM 681 C CA . ALA A 1 91 ? -0.242 6.136 4.615 1.00 88.38 91 ALA A CA 1
ATOM 682 C C . ALA A 1 91 ? -1.494 5.285 4.370 1.00 88.38 91 ALA A C 1
ATOM 684 O O . ALA A 1 91 ? -1.415 4.231 3.741 1.00 88.38 91 ALA A O 1
ATOM 685 N N . TYR A 1 92 ? -2.649 5.754 4.842 1.00 90.19 92 TYR A N 1
ATOM 686 C CA . TYR A 1 92 ? -3.937 5.094 4.620 1.00 90.19 92 TYR A CA 1
ATOM 687 C C . TYR A 1 92 ? -5.072 6.106 4.441 1.00 90.19 92 TYR A C 1
ATOM 689 O O . TYR A 1 92 ? -4.992 7.237 4.919 1.00 90.19 92 TYR A O 1
ATOM 697 N N . PHE A 1 93 ? -6.147 5.691 3.773 1.00 92.69 93 PHE A N 1
ATOM 698 C CA . PHE A 1 93 ? -7.373 6.480 3.658 1.00 92.69 93 PHE A CA 1
ATOM 699 C C . PHE A 1 93 ? -8.388 6.019 4.698 1.00 92.69 93 PHE A C 1
ATOM 701 O O . PHE A 1 93 ? -8.689 4.829 4.779 1.00 92.69 93 PHE A O 1
ATOM 708 N N . SER A 1 94 ? -8.943 6.952 5.470 1.00 92.75 94 SER A N 1
ATOM 709 C CA . SER A 1 94 ? -10.084 6.676 6.344 1.00 92.75 94 SER A CA 1
ATOM 710 C C . SER A 1 94 ? -10.952 7.933 6.535 1.00 92.75 94 SER A C 1
ATOM 712 O O . SER A 1 94 ? -10.413 9.006 6.827 1.00 92.75 94 SER A O 1
ATOM 714 N N . PRO A 1 95 ? -12.288 7.845 6.382 1.00 93.31 95 PRO A N 1
ATOM 715 C CA . PRO A 1 95 ? -13.031 6.675 5.912 1.00 93.31 95 PRO A CA 1
ATOM 716 C C . PRO A 1 95 ? -12.756 6.378 4.429 1.00 93.31 95 PRO A C 1
ATOM 718 O O . PRO A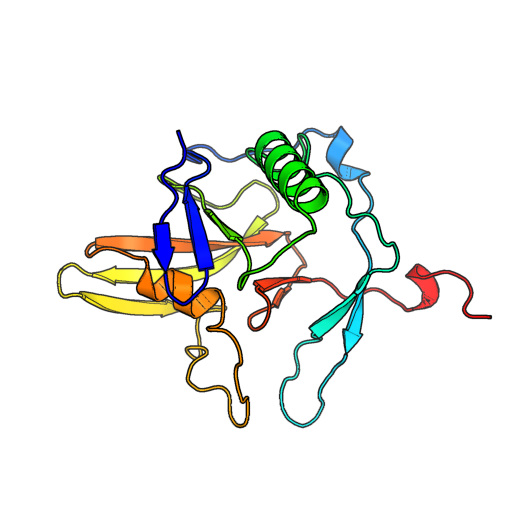 1 95 ? -12.601 7.293 3.617 1.00 93.31 95 PRO A O 1
ATOM 721 N N . ALA A 1 96 ? -12.743 5.096 4.072 1.00 91.69 96 ALA A N 1
ATOM 722 C CA . ALA A 1 96 ? -12.651 4.620 2.695 1.00 91.69 96 ALA A CA 1
ATOM 723 C C . ALA A 1 96 ? -13.673 3.502 2.464 1.00 91.69 96 ALA A C 1
ATOM 725 O O . ALA A 1 96 ? -13.933 2.710 3.367 1.00 91.69 96 ALA A O 1
ATOM 726 N N . SER A 1 97 ? -14.283 3.463 1.278 1.00 86.19 97 SER A N 1
ATOM 727 C CA . SER A 1 97 ? -15.374 2.520 0.982 1.00 86.19 97 SER A CA 1
ATOM 728 C C . SER A 1 97 ? -14.994 1.414 -0.001 1.00 86.19 97 SER A C 1
ATOM 730 O O . SER A 1 97 ? -15.611 0.352 0.025 1.00 86.19 97 SER A O 1
ATOM 732 N N . GLN A 1 98 ? -14.009 1.649 -0.873 1.00 92.06 98 GLN A N 1
ATOM 733 C CA . GLN A 1 98 ? -13.634 0.728 -1.948 1.00 92.06 98 GLN A CA 1
ATOM 734 C C . GLN A 1 98 ? -12.289 1.096 -2.584 1.00 92.06 98 GLN A C 1
ATOM 736 O O . GLN A 1 98 ? -11.758 2.186 -2.362 1.00 92.06 98 GLN A O 1
ATOM 741 N N . CYS A 1 99 ? -11.762 0.186 -3.403 1.00 94.62 99 CYS A N 1
ATOM 742 C CA . CYS A 1 99 ? -10.572 0.430 -4.206 1.00 94.62 99 CYS A CA 1
ATOM 743 C C . CYS A 1 99 ? -10.812 1.490 -5.301 1.00 94.62 99 CYS A C 1
ATOM 745 O O . CYS A 1 99 ? -11.943 1.645 -5.771 1.00 94.62 99 CYS A O 1
ATOM 747 N N . PRO A 1 100 ? -9.759 2.211 -5.733 1.00 94.38 100 PRO A N 1
ATOM 748 C CA . PRO A 1 100 ? -9.815 3.063 -6.920 1.00 94.38 100 PRO A CA 1
ATOM 749 C C . PRO A 1 100 ? -10.208 2.298 -8.194 1.00 94.38 100 PRO A C 1
ATOM 751 O O . PRO A 1 100 ? -10.099 1.075 -8.257 1.00 94.38 100 PRO A O 1
ATOM 754 N N . GLU A 1 101 ? -10.602 3.022 -9.241 1.00 95.19 101 GLU A N 1
ATOM 755 C CA . GLU A 1 101 ? -10.853 2.425 -10.556 1.00 95.19 101 GLU A CA 1
ATOM 756 C C . GLU A 1 101 ? -9.586 1.741 -11.108 1.00 95.19 101 GLU A C 1
ATOM 758 O O . GLU A 1 101 ? -8.459 2.212 -10.906 1.00 95.19 101 GLU A O 1
ATOM 763 N N . GLY A 1 102 ? -9.764 0.592 -11.768 1.00 92.62 102 GLY A N 1
ATOM 764 C CA . GLY A 1 102 ? -8.664 -0.239 -12.271 1.00 92.62 102 GLY A CA 1
ATOM 765 C C . GLY A 1 102 ? -7.830 -0.916 -11.176 1.00 92.62 102 GLY A C 1
ATOM 766 O O . GLY A 1 102 ? -6.718 -1.366 -11.455 1.00 92.62 102 GLY A O 1
ATOM 767 N N . HIS A 1 103 ? -8.327 -0.955 -9.934 1.00 94.88 103 HIS A N 1
ATOM 768 C CA . HIS A 1 103 ? -7.739 -1.708 -8.829 1.00 94.88 103 HIS A CA 1
ATOM 769 C C . HIS A 1 103 ? -8.720 -2.754 -8.298 1.00 94.88 103 HIS A C 1
ATOM 771 O O . HIS A 1 103 ? -9.932 -2.547 -8.264 1.00 94.88 103 HIS A O 1
ATOM 777 N N . VAL A 1 104 ? -8.168 -3.858 -7.805 1.00 95.88 104 VAL A N 1
ATOM 778 C CA . VAL A 1 104 ? -8.898 -4.963 -7.184 1.00 95.88 104 VAL A CA 1
ATOM 779 C C . VAL A 1 104 ? -8.530 -5.094 -5.713 1.00 95.88 104 VAL A C 1
ATOM 781 O O . VAL A 1 104 ? -7.386 -4.854 -5.317 1.00 95.88 104 VAL A O 1
ATOM 784 N N . THR A 1 105 ? -9.499 -5.505 -4.897 1.00 95.56 105 THR A N 1
ATOM 785 C CA . THR A 1 105 ? -9.254 -5.862 -3.497 1.00 95.56 105 THR A CA 1
ATOM 786 C C . THR A 1 105 ? -8.451 -7.157 -3.443 1.00 95.56 105 THR A C 1
ATOM 788 O O . THR A 1 105 ? -8.935 -8.206 -3.863 1.00 95.56 105 THR A O 1
ATOM 791 N N . VAL A 1 106 ? -7.240 -7.090 -2.897 1.00 94.12 106 VAL A N 1
ATOM 792 C CA . VAL A 1 106 ? -6.335 -8.244 -2.739 1.00 94.12 106 VAL A CA 1
ATOM 793 C C . VAL A 1 106 ? -6.300 -8.780 -1.311 1.00 94.12 106 VAL A C 1
ATOM 795 O O . VAL A 1 106 ? -5.754 -9.850 -1.057 1.00 94.12 106 VAL A O 1
ATOM 798 N N . GLY A 1 107 ? -6.894 -8.058 -0.364 1.00 93.00 107 GLY A N 1
ATOM 799 C CA . GLY A 1 107 ? -7.037 -8.522 1.004 1.00 93.00 107 GLY A CA 1
ATOM 800 C C . GLY A 1 107 ? -8.013 -7.679 1.798 1.00 93.00 107 GLY A C 1
ATOM 801 O O . GLY A 1 107 ? -8.200 -6.492 1.528 1.00 93.00 107 GLY A O 1
ATOM 802 N N . VAL A 1 108 ? -8.618 -8.320 2.789 1.00 93.69 108 VAL A N 1
ATOM 803 C CA . VAL A 1 108 ? -9.538 -7.693 3.736 1.00 93.69 108 VAL A CA 1
ATOM 804 C C . VAL A 1 108 ? -9.162 -8.154 5.130 1.00 93.69 108 VAL A C 1
ATOM 806 O O . VAL A 1 108 ? -8.914 -9.345 5.335 1.00 93.69 108 VAL A O 1
ATOM 809 N N . VAL A 1 109 ? -9.166 -7.228 6.080 1.00 92.50 109 VAL A N 1
ATOM 810 C CA . VAL A 1 109 ? -9.092 -7.530 7.506 1.00 92.50 109 VAL A CA 1
ATOM 811 C C . VAL A 1 109 ? -10.148 -6.731 8.255 1.00 92.50 109 VAL A C 1
ATOM 813 O O . VAL A 1 109 ? -10.329 -5.544 8.000 1.00 92.50 109 VAL A O 1
ATOM 816 N N . ALA A 1 110 ? -10.849 -7.388 9.173 1.00 94.50 110 ALA A N 1
ATOM 817 C CA . ALA A 1 110 ? -11.855 -6.775 10.027 1.00 94.50 110 ALA A CA 1
ATOM 818 C C . ALA A 1 110 ? -11.646 -7.185 11.487 1.00 94.50 110 ALA A C 1
ATOM 820 O O . ALA A 1 110 ? -11.385 -8.361 11.771 1.00 94.50 110 ALA A O 1
ATOM 821 N N . LYS A 1 111 ? -11.805 -6.222 12.399 1.00 94.25 111 LYS A N 1
ATOM 822 C CA . LYS A 1 111 ? -11.822 -6.434 13.849 1.00 94.25 111 LYS A CA 1
ATOM 823 C C . LYS A 1 111 ? -13.252 -6.240 14.335 1.00 94.25 111 LYS A C 1
ATOM 825 O O . LYS A 1 111 ? -13.809 -5.159 14.196 1.00 94.25 111 LYS A O 1
ATOM 830 N N . ASN A 1 112 ? -13.876 -7.285 14.869 1.00 94.44 112 ASN A N 1
ATOM 831 C CA . ASN A 1 112 ? -15.247 -7.163 15.371 1.00 94.44 112 ASN A CA 1
ATOM 832 C C . ASN A 1 112 ? -15.303 -6.431 16.728 1.00 94.44 112 ASN A C 1
ATOM 834 O O . ASN A 1 112 ? -14.273 -6.158 17.344 1.00 94.44 112 ASN A O 1
ATOM 838 N N . ASP A 1 113 ? -16.510 -6.156 17.228 1.00 95.81 113 ASP A N 1
ATOM 839 C CA . ASP A 1 113 ? -16.716 -5.451 18.506 1.00 95.81 113 ASP A CA 1
ATOM 840 C C . ASP A 1 113 ? -16.112 -6.180 19.721 1.00 95.81 113 ASP A C 1
ATOM 842 O O . ASP A 1 113 ? -15.802 -5.558 20.738 1.00 95.81 113 ASP A O 1
ATOM 846 N N . ALA A 1 114 ? -15.920 -7.499 19.611 1.00 94.75 114 ALA A N 1
ATOM 847 C CA . ALA A 1 114 ? -15.278 -8.338 20.621 1.00 94.75 114 ALA A CA 1
ATOM 848 C C . ALA A 1 114 ? -13.741 -8.387 20.487 1.00 94.75 114 ALA A C 1
ATOM 850 O O . ALA A 1 114 ? -13.089 -9.123 21.228 1.00 94.75 114 ALA A O 1
ATOM 851 N N . GLY A 1 115 ? -13.154 -7.632 19.550 1.00 89.12 115 GLY A N 1
ATOM 852 C CA . GLY A 1 115 ? -11.713 -7.584 19.294 1.00 89.12 115 GLY A CA 1
ATOM 853 C C . GLY A 1 115 ? -11.161 -8.777 18.506 1.00 89.12 115 GLY A C 1
ATOM 854 O O . GLY A 1 115 ? -9.947 -8.948 18.424 1.00 89.12 115 GLY A O 1
ATOM 855 N N . GLN A 1 116 ? -12.021 -9.623 17.935 1.00 92.81 116 GLN A N 1
ATOM 856 C CA . GLN A 1 116 ? -11.599 -10.781 17.148 1.00 92.81 116 GLN A CA 1
ATOM 857 C C . GLN A 1 116 ? -11.305 -10.362 15.707 1.00 92.81 116 GLN A C 1
ATOM 859 O O . GLN A 1 116 ? -12.104 -9.661 15.081 1.00 92.81 116 GLN A O 1
ATOM 864 N N . ILE A 1 117 ? -10.173 -10.831 15.180 1.00 90.62 117 ILE A N 1
ATOM 865 C CA . ILE A 1 117 ? -9.741 -10.571 13.807 1.00 90.62 117 ILE A CA 1
ATOM 866 C C . ILE A 1 117 ? -10.281 -11.646 12.864 1.00 90.62 117 ILE A C 1
ATOM 868 O O . ILE A 1 117 ? -10.174 -12.842 13.133 1.00 90.62 117 ILE A O 1
ATOM 872 N N . SER A 1 118 ? -10.808 -11.204 11.727 1.00 93.19 118 SER A N 1
ATOM 873 C CA . SER A 1 118 ? -11.059 -12.037 10.550 1.00 93.19 118 SER A CA 1
ATOM 874 C C . SER A 1 118 ? -10.315 -11.448 9.357 1.00 93.19 118 SER A C 1
ATOM 876 O O . SER A 1 118 ? -10.303 -10.228 9.182 1.00 93.19 118 SER A O 1
ATOM 878 N N . SER A 1 119 ? -9.665 -12.291 8.557 1.00 92.25 119 SER A N 1
ATOM 879 C CA . SER A 1 119 ? -8.827 -11.843 7.445 1.00 92.25 119 SER A CA 1
ATOM 880 C C . SER A 1 119 ? -8.939 -12.748 6.217 1.00 92.25 119 SER A C 1
ATOM 882 O O . SER A 1 119 ? -9.362 -13.902 6.301 1.00 92.25 119 SER A O 1
ATOM 884 N N . SER A 1 120 ? -8.598 -12.198 5.051 1.00 92.94 120 SER A N 1
ATOM 885 C CA . SER A 1 120 ? -8.579 -12.903 3.766 1.00 92.94 120 SER A CA 1
ATOM 886 C C . SER A 1 120 ? -7.566 -12.285 2.797 1.00 92.94 120 SER A C 1
ATOM 888 O O . SER A 1 120 ? -7.109 -11.154 2.994 1.00 92.94 120 SER A O 1
ATOM 890 N N . GLY A 1 121 ? -7.247 -13.019 1.728 1.00 91.25 121 GLY A N 1
ATOM 891 C CA . GLY A 1 121 ? -6.318 -12.570 0.693 1.00 91.25 121 GLY A CA 1
ATOM 892 C C . GLY A 1 121 ? -4.898 -12.434 1.235 1.00 91.25 121 GLY A C 1
ATOM 893 O O . GLY A 1 121 ? -4.446 -13.306 1.970 1.00 91.25 121 GLY A O 1
ATOM 894 N N . VAL A 1 122 ? -4.219 -11.329 0.920 1.00 87.62 122 VAL A N 1
ATOM 895 C CA . VAL A 1 122 ? -2.819 -11.085 1.319 1.00 87.62 122 VAL A CA 1
ATOM 896 C C . VAL A 1 122 ? -2.581 -11.122 2.838 1.00 87.62 122 VAL A C 1
ATOM 898 O O . VAL A 1 122 ? -1.468 -11.359 3.288 1.00 87.62 122 VAL A O 1
ATOM 901 N N . PHE A 1 123 ? -3.622 -10.925 3.653 1.00 86.50 123 PHE A N 1
ATOM 902 C CA . PHE A 1 123 ? -3.523 -11.033 5.112 1.00 86.50 123 PHE A CA 1
ATOM 903 C C . PHE A 1 123 ? -3.462 -12.491 5.620 1.00 86.50 123 PHE A C 1
ATOM 905 O O . PHE A 1 123 ? -3.475 -12.707 6.834 1.00 86.50 123 PHE A O 1
ATOM 912 N N . VAL A 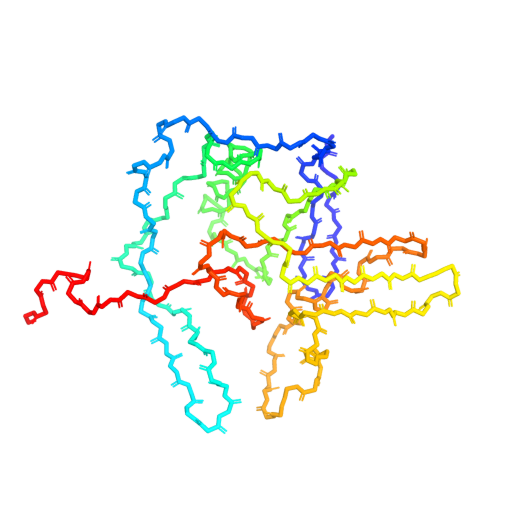1 124 ? -3.453 -13.490 4.725 1.00 84.25 124 VAL A N 1
ATOM 913 C CA . VAL A 1 124 ? -3.432 -14.924 5.048 1.00 84.25 124 VAL A CA 1
ATOM 914 C C . VAL A 1 124 ? -2.292 -15.631 4.287 1.00 84.25 124 VAL A C 1
ATOM 916 O O . VAL A 1 124 ? -2.259 -15.549 3.060 1.00 84.25 124 VAL A O 1
ATOM 919 N N . PRO A 1 125 ? -1.405 -16.390 4.970 1.00 72.75 125 PRO A N 1
ATOM 920 C CA . PRO A 1 125 ? -1.338 -16.556 6.425 1.00 72.75 125 PRO A CA 1
ATOM 921 C C . PRO A 1 125 ? -0.948 -15.238 7.120 1.00 72.75 125 PRO A C 1
ATOM 923 O O . PRO A 1 125 ? -0.322 -14.385 6.488 1.00 72.75 125 PRO A O 1
ATOM 926 N N . PRO A 1 126 ? -1.319 -15.037 8.399 1.00 63.56 126 PRO A N 1
ATOM 927 C CA . PRO A 1 126 ? -0.828 -13.888 9.150 1.00 63.56 126 PRO A CA 1
ATOM 928 C C . PRO A 1 126 ? 0.704 -13.893 9.107 1.00 63.56 126 PRO A C 1
ATOM 930 O O . PRO A 1 126 ? 1.337 -14.925 9.327 1.00 63.56 126 PRO A O 1
ATOM 933 N N . VAL A 1 127 ? 1.312 -12.745 8.793 1.00 61.41 127 VAL A N 1
ATOM 934 C CA . VAL A 1 127 ? 2.745 -12.664 8.441 1.00 61.41 127 VAL A CA 1
ATOM 935 C C . VAL A 1 127 ? 3.663 -13.065 9.613 1.00 61.41 127 VAL A C 1
ATOM 937 O O . VAL A 1 127 ? 4.852 -13.308 9.437 1.00 61.41 127 VAL A O 1
ATOM 940 N N . THR A 1 128 ? 3.112 -13.210 10.823 1.00 54.41 128 THR A N 1
ATOM 941 C CA . THR A 1 128 ? 3.783 -13.803 11.993 1.00 54.41 128 THR A CA 1
ATOM 942 C C . THR A 1 128 ? 4.199 -15.267 11.810 1.00 54.41 128 THR A C 1
ATOM 944 O O . THR A 1 128 ? 5.070 -15.726 12.544 1.00 54.41 128 THR A O 1
ATOM 947 N N . ASP A 1 129 ? 3.616 -15.986 10.846 1.00 53.03 129 ASP A N 1
ATOM 948 C CA . ASP A 1 129 ? 3.884 -17.410 10.598 1.00 53.03 129 ASP A CA 1
ATOM 949 C C . ASP A 1 129 ? 4.929 -17.653 9.492 1.00 53.03 129 ASP A C 1
ATOM 951 O O . ASP A 1 129 ? 5.106 -18.789 9.050 1.00 53.03 129 ASP A O 1
ATOM 955 N N . TRP A 1 130 ? 5.635 -16.615 9.027 1.00 56.16 130 TRP A N 1
ATOM 956 C CA . TRP A 1 130 ? 6.704 -16.761 8.035 1.00 56.16 130 TRP A CA 1
ATOM 957 C C . TRP A 1 130 ? 7.918 -17.507 8.614 1.00 56.16 130 TRP A C 1
ATOM 959 O O . TRP A 1 130 ? 8.631 -16.964 9.467 1.00 56.16 130 TRP A O 1
ATOM 969 N N . PRO A 1 131 ? 8.190 -18.757 8.181 1.00 44.50 131 PRO A N 1
ATOM 970 C CA . PRO A 1 131 ? 9.248 -19.565 8.773 1.00 44.50 131 PRO A CA 1
ATOM 971 C C . PRO A 1 131 ? 10.627 -18.971 8.465 1.00 44.50 131 PRO A C 1
ATOM 973 O O . PRO A 1 131 ? 10.977 -18.759 7.309 1.00 44.50 131 PRO A O 1
ATOM 976 N N . GLY A 1 132 ? 11.449 -18.762 9.496 1.00 46.78 132 GLY A N 1
ATOM 977 C CA . GLY A 1 132 ? 12.879 -18.463 9.336 1.00 46.78 132 GLY A CA 1
ATOM 978 C C . GLY A 1 132 ? 13.255 -16.993 9.126 1.00 46.78 132 GLY A C 1
ATOM 979 O O . GLY A 1 132 ? 14.443 -16.702 8.985 1.00 46.78 132 GLY A O 1
ATOM 980 N N . ALA A 1 133 ? 12.304 -16.057 9.158 1.00 51.00 133 ALA A N 1
ATOM 981 C CA . ALA A 1 133 ? 12.612 -14.638 9.020 1.00 51.00 133 ALA A CA 1
ATOM 982 C C . ALA A 1 133 ? 12.936 -13.996 10.383 1.00 51.00 133 ALA A C 1
ATOM 984 O O . ALA A 1 133 ? 12.071 -13.838 11.244 1.00 51.00 133 ALA A O 1
ATOM 985 N N . TYR A 1 134 ? 14.190 -13.578 10.580 1.00 50.19 134 TYR A N 1
ATOM 986 C CA . TYR A 1 134 ? 14.529 -12.593 11.611 1.00 50.19 134 TYR A CA 1
ATOM 987 C C . TYR A 1 134 ? 14.047 -11.230 11.102 1.00 50.19 134 TYR A C 1
ATOM 989 O O . TYR A 1 134 ? 14.770 -10.511 10.412 1.00 50.19 134 TYR A O 1
ATOM 997 N N . LEU A 1 135 ? 12.778 -10.919 11.352 1.00 61.91 135 LEU A N 1
ATOM 998 C CA . LEU A 1 135 ? 12.170 -9.689 10.867 1.00 61.91 135 LEU A CA 1
ATOM 999 C C . LEU A 1 135 ? 12.676 -8.518 11.716 1.00 61.91 135 LEU A C 1
ATOM 1001 O O . LEU A 1 135 ? 12.302 -8.361 12.875 1.00 61.91 135 LEU A O 1
ATOM 1005 N N . PHE A 1 136 ? 13.564 -7.705 11.139 1.00 64.25 136 PHE A N 1
ATOM 1006 C CA . PHE A 1 136 ? 14.056 -6.476 11.771 1.00 64.25 136 PHE A CA 1
ATOM 1007 C C . PHE A 1 136 ? 12.961 -5.400 11.887 1.00 64.25 136 PHE A C 1
ATOM 1009 O O . PHE A 1 136 ? 13.136 -4.450 12.641 1.00 64.25 136 PHE A O 1
ATOM 1016 N N . LEU A 1 137 ? 11.839 -5.570 11.176 1.00 73.44 137 LEU A N 1
ATOM 1017 C CA . LEU A 1 137 ? 10.645 -4.725 11.212 1.00 73.44 137 LEU A CA 1
ATOM 1018 C C . LEU A 1 137 ? 9.378 -5.583 11.237 1.00 73.44 137 LEU A C 1
ATOM 1020 O O . LEU A 1 137 ? 9.367 -6.688 10.701 1.00 73.44 137 LEU A O 1
ATOM 1024 N N . ASN A 1 138 ? 8.294 -5.068 11.821 1.00 76.81 138 ASN A N 1
ATOM 1025 C CA . ASN A 1 138 ? 6.996 -5.742 11.763 1.00 76.81 138 ASN A CA 1
ATOM 1026 C C . ASN A 1 138 ? 6.406 -5.588 10.343 1.00 76.81 138 ASN A C 1
ATOM 1028 O O . ASN A 1 138 ? 6.283 -4.455 9.888 1.00 76.81 138 ASN A O 1
ATOM 1032 N N . PRO A 1 139 ? 6.029 -6.658 9.623 1.00 80.56 139 PRO A N 1
ATOM 1033 C CA . PRO A 1 139 ? 5.478 -6.538 8.275 1.00 80.56 139 PRO A CA 1
ATOM 1034 C C . PRO A 1 139 ? 4.301 -5.563 8.208 1.00 80.56 139 PRO A C 1
ATOM 1036 O O . PRO A 1 139 ? 3.421 -5.596 9.070 1.00 80.56 139 PRO A O 1
ATOM 1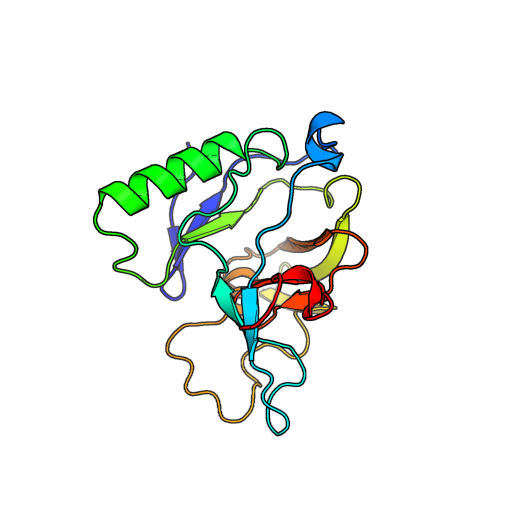039 N N . HIS A 1 140 ? 4.239 -4.727 7.167 1.00 82.38 140 HIS A N 1
ATOM 1040 C CA . HIS A 1 140 ? 3.218 -3.674 7.048 1.00 82.38 140 HIS A CA 1
ATOM 1041 C C . HIS A 1 140 ? 1.785 -4.205 7.207 1.00 82.38 140 HIS A C 1
ATOM 1043 O O . HIS A 1 140 ? 0.938 -3.549 7.810 1.00 82.38 140 HIS A O 1
ATOM 1049 N N . LEU A 1 141 ? 1.517 -5.419 6.717 1.00 85.12 141 LEU A N 1
ATOM 1050 C CA . LEU A 1 141 ? 0.216 -6.069 6.861 1.00 85.12 141 LEU A CA 1
ATOM 1051 C C . LEU A 1 141 ? -0.158 -6.311 8.327 1.00 85.12 141 LEU A C 1
ATOM 1053 O O . LEU A 1 141 ? -1.298 -6.046 8.693 1.00 85.12 141 LEU A O 1
ATOM 1057 N N . ASN A 1 142 ? 0.784 -6.729 9.178 1.00 83.12 142 ASN A N 1
ATOM 1058 C CA . ASN A 1 142 ? 0.552 -6.882 10.618 1.00 83.12 142 ASN A CA 1
ATOM 1059 C C . ASN A 1 142 ? 0.226 -5.542 11.278 1.00 83.12 142 ASN A C 1
ATOM 1061 O O . ASN A 1 142 ? -0.684 -5.477 12.102 1.00 83.12 142 ASN A O 1
ATOM 1065 N N . VAL A 1 143 ? 0.921 -4.472 10.880 1.00 86.19 143 VAL A N 1
ATOM 1066 C CA . VAL A 1 143 ? 0.675 -3.120 11.401 1.00 86.19 143 VAL A CA 1
ATOM 1067 C C . VAL A 1 143 ? -0.755 -2.672 11.090 1.00 86.19 143 VAL A C 1
ATOM 1069 O O . VAL A 1 143 ? -1.420 -2.124 11.964 1.00 86.19 143 VAL A O 1
ATOM 1072 N N . PHE A 1 144 ? -1.273 -2.963 9.890 1.00 86.62 144 PHE A N 1
ATOM 1073 C CA . PHE A 1 144 ? -2.672 -2.675 9.557 1.00 86.62 144 PHE A CA 1
ATOM 1074 C C . PHE A 1 144 ? -3.666 -3.480 10.400 1.00 86.62 144 PHE A C 1
ATOM 1076 O O . PHE A 1 144 ? -4.671 -2.923 10.830 1.00 86.62 144 PHE A O 1
ATOM 1083 N N . MET A 1 145 ? -3.399 -4.764 10.668 1.00 87.19 145 MET A N 1
ATOM 1084 C CA . MET A 1 145 ? -4.274 -5.579 11.526 1.00 87.19 145 MET A CA 1
ATOM 1085 C C . MET A 1 145 ? -4.285 -5.076 12.980 1.00 87.19 145 MET A C 1
ATOM 1087 O O . MET A 1 145 ? -5.327 -5.081 13.640 1.00 87.19 145 MET A O 1
ATOM 1091 N N . GLU A 1 146 ? -3.125 -4.640 13.478 1.00 87.12 146 GLU A N 1
ATOM 1092 C CA . GLU A 1 146 ? -2.971 -4.069 14.817 1.00 87.12 146 GLU A CA 1
ATOM 1093 C C . GLU A 1 146 ? -3.701 -2.726 14.941 1.00 87.12 146 GLU A C 1
ATOM 1095 O O . GLU A 1 146 ? -4.405 -2.518 15.930 1.00 87.12 146 GLU A O 1
ATOM 1100 N N . ALA A 1 147 ? -3.589 -1.872 13.917 1.00 89.81 147 ALA A N 1
ATOM 1101 C CA . ALA A 1 147 ? -4.114 -0.508 13.904 1.00 89.81 147 ALA A CA 1
ATOM 1102 C C . ALA A 1 147 ? -5.645 -0.403 13.947 1.00 89.81 147 ALA A C 1
ATOM 1104 O O . ALA A 1 147 ? -6.142 0.655 14.315 1.00 89.81 147 ALA A O 1
ATOM 1105 N N . LEU A 1 148 ? -6.382 -1.451 13.558 1.00 91.25 148 LEU A N 1
ATOM 1106 C CA . LEU A 1 148 ? -7.847 -1.415 13.549 1.00 91.25 148 LEU A CA 1
ATOM 1107 C C . LEU A 1 148 ? -8.415 -1.242 14.958 1.00 91.25 148 LEU A C 1
ATOM 1109 O O . LEU A 1 148 ? -8.092 -2.026 15.850 1.00 91.25 148 LEU A O 1
ATOM 1113 N N . ASP A 1 149 ? -9.345 -0.319 15.147 1.00 92.56 149 ASP A N 1
ATOM 1114 C CA . ASP A 1 149 ? -10.198 -0.318 16.332 1.00 92.56 149 ASP A CA 1
ATOM 1115 C C . ASP A 1 149 ? -11.300 -1.391 16.225 1.00 92.56 149 ASP A C 1
ATOM 1117 O O . ASP A 1 149 ? -11.547 -1.993 15.174 1.00 92.56 149 ASP A O 1
ATO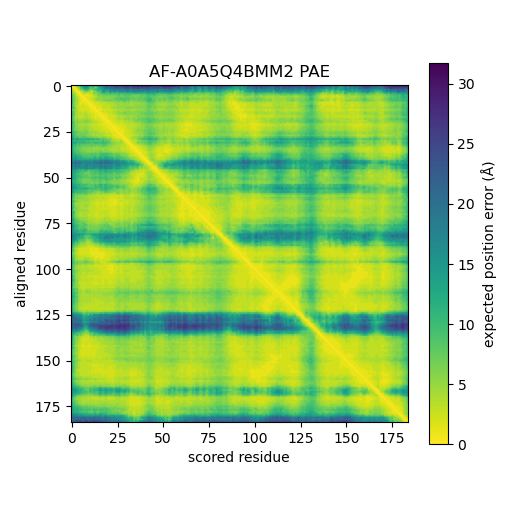M 1121 N N . ASN A 1 150 ? -11.963 -1.684 17.345 1.00 93.88 150 ASN A N 1
ATOM 1122 C CA . ASN A 1 150 ? -13.103 -2.600 17.351 1.00 93.88 150 ASN A CA 1
ATOM 1123 C C . ASN A 1 150 ? -14.227 -2.058 16.451 1.00 93.88 150 ASN A C 1
ATOM 1125 O O . ASN A 1 150 ? -14.637 -0.906 16.586 1.00 93.88 150 ASN A O 1
ATOM 1129 N N . GLY A 1 151 ? -14.734 -2.906 15.559 1.00 94.00 151 GLY A N 1
ATOM 1130 C CA . GLY A 1 151 ? -15.746 -2.554 14.563 1.00 94.00 151 GLY A CA 1
ATOM 1131 C C . GLY A 1 151 ? -15.170 -2.033 13.240 1.00 94.00 151 GLY A C 1
ATOM 1132 O O . GLY A 1 151 ? -15.933 -1.799 12.302 1.00 94.00 151 GLY A O 1
ATOM 1133 N N . GLU A 1 152 ? -13.848 -1.869 13.124 1.00 94.50 152 GLU A N 1
ATOM 1134 C CA . GLU A 1 152 ? -13.216 -1.363 11.907 1.00 94.50 152 GLU A CA 1
ATOM 1135 C C . GLU A 1 152 ? -12.835 -2.462 10.907 1.00 94.50 152 GLU A C 1
ATOM 1137 O O . GLU A 1 152 ? -12.684 -3.648 11.219 1.00 94.50 152 GLU A O 1
ATOM 1142 N N . THR A 1 153 ? -12.681 -2.044 9.651 1.00 94.25 153 THR A N 1
ATOM 1143 C CA . THR A 1 153 ? -12.266 -2.887 8.528 1.00 94.25 153 THR A CA 1
ATOM 1144 C C . THR A 1 153 ? -11.266 -2.128 7.668 1.00 94.25 153 THR A C 1
ATOM 1146 O O . THR A 1 153 ? -11.454 -0.945 7.392 1.00 94.25 153 THR A O 1
ATOM 1149 N N . ALA A 1 154 ? -10.238 -2.826 7.197 1.00 92.75 154 ALA A N 1
ATOM 1150 C CA . ALA A 1 154 ? -9.311 -2.340 6.188 1.00 92.75 154 ALA A CA 1
ATOM 1151 C C . ALA A 1 154 ? -9.321 -3.257 4.962 1.00 92.75 154 ALA A C 1
ATOM 1153 O O . ALA A 1 154 ? -9.486 -4.477 5.061 1.00 92.75 154 ALA A O 1
ATOM 1154 N N . ILE A 1 155 ? -9.108 -2.648 3.798 1.00 93.50 155 ILE A N 1
ATOM 1155 C CA . ILE A 1 155 ? -8.911 -3.343 2.528 1.00 93.50 155 ILE A CA 1
ATOM 1156 C C . ILE A 1 155 ? -7.567 -2.932 1.936 1.00 93.50 155 ILE A C 1
ATOM 1158 O O . ILE A 1 155 ? -7.167 -1.772 2.044 1.00 93.50 155 ILE A O 1
ATOM 1162 N N . LEU A 1 156 ? -6.884 -3.875 1.292 1.00 92.81 156 LEU A N 1
ATOM 1163 C CA . LEU A 1 156 ? -5.719 -3.585 0.463 1.00 92.81 156 LEU A CA 1
ATOM 1164 C C . LEU A 1 156 ? -6.106 -3.718 -1.008 1.00 92.81 156 LEU A C 1
ATOM 1166 O O . LEU A 1 156 ? -6.784 -4.672 -1.397 1.00 92.81 156 LEU A O 1
ATOM 1170 N N . CYS A 1 157 ? -5.648 -2.768 -1.815 1.00 94.19 157 CYS A N 1
ATOM 1171 C CA . CYS A 1 157 ? -5.964 -2.673 -3.231 1.00 94.19 157 CYS A CA 1
ATOM 1172 C C . CYS A 1 157 ? -4.687 -2.750 -4.065 1.00 94.19 157 CYS A C 1
ATOM 1174 O O . CYS A 1 157 ? -3.730 -2.034 -3.771 1.00 94.19 157 CYS A O 1
ATOM 1176 N N . CYS A 1 158 ? -4.703 -3.547 -5.132 1.00 93.88 158 CYS A N 1
ATOM 1177 C CA . CYS A 1 158 ? -3.654 -3.557 -6.152 1.00 93.88 158 CYS A CA 1
ATOM 1178 C C . CYS A 1 158 ? -4.228 -3.215 -7.524 1.00 93.88 158 CYS A C 1
ATOM 1180 O O . CYS A 1 158 ? -5.395 -3.521 -7.765 1.00 93.88 158 CYS A O 1
ATOM 1182 N N . PRO A 1 159 ? -3.443 -2.602 -8.430 1.00 92.69 159 PRO A N 1
ATOM 1183 C CA . PRO A 1 159 ? -3.862 -2.451 -9.816 1.00 92.69 159 PRO A CA 1
ATOM 1184 C C . PRO A 1 159 ? -4.235 -3.807 -10.429 1.00 92.69 159 PRO A C 1
ATOM 1186 O O . PRO A 1 159 ? -3.660 -4.838 -10.076 1.00 92.69 159 PRO A O 1
ATOM 1189 N N . GLU A 1 160 ? -5.179 -3.817 -11.363 1.00 92.88 160 GLU A N 1
ATOM 1190 C CA . GLU A 1 160 ? -5.516 -5.029 -12.112 1.00 92.88 160 GLU A CA 1
ATOM 1191 C C . GLU A 1 160 ? -4.272 -5.628 -12.794 1.00 92.88 160 GLU A C 1
ATOM 1193 O O . GLU A 1 160 ? -3.470 -4.918 -13.403 1.00 92.88 160 GLU A O 1
ATOM 1198 N N . GLY A 1 161 ? -4.098 -6.948 -12.673 1.00 91.62 161 GLY A N 1
ATOM 1199 C CA . GLY A 1 161 ? -2.936 -7.669 -13.208 1.00 91.62 161 GLY A CA 1
ATOM 1200 C C . GLY A 1 161 ? -1.669 -7.599 -12.346 1.00 91.62 161 GLY A C 1
ATOM 1201 O O . GLY A 1 161 ? -0.645 -8.141 -12.756 1.00 91.62 161 GLY A O 1
ATOM 1202 N N . TYR A 1 162 ? -1.725 -6.960 -11.173 1.00 92.62 162 TYR A N 1
ATOM 1203 C CA . TYR A 1 162 ? -0.636 -6.950 -10.196 1.00 92.62 162 TYR A CA 1
ATOM 1204 C C . TYR A 1 162 ? -0.922 -7.918 -9.045 1.00 92.62 162 TYR A C 1
ATOM 1206 O O . TYR A 1 162 ? -2.064 -8.100 -8.622 1.00 92.62 162 TYR A O 1
ATOM 1214 N N . GLU A 1 163 ? 0.145 -8.489 -8.502 1.00 90.06 163 GLU A N 1
ATOM 1215 C CA . GLU A 1 163 ? 0.144 -9.293 -7.286 1.00 90.06 163 GLU A CA 1
ATOM 1216 C C . GLU A 1 163 ? 0.547 -8.430 -6.088 1.00 90.06 163 GLU A C 1
ATOM 1218 O O . GLU A 1 163 ? 1.312 -7.473 -6.210 1.00 90.06 163 GLU A O 1
ATOM 1223 N N . SER A 1 164 ? 0.030 -8.751 -4.907 1.00 87.94 164 SER A N 1
ATOM 1224 C CA . SER A 1 164 ? 0.431 -8.094 -3.663 1.00 87.94 164 SER A CA 1
ATOM 1225 C C . SER A 1 164 ? 1.794 -8.596 -3.183 1.00 87.94 164 SER A C 1
ATOM 1227 O O . SER A 1 164 ? 2.026 -9.802 -3.195 1.00 87.94 164 SER A O 1
ATOM 1229 N N . SER A 1 165 ? 2.647 -7.698 -2.681 1.00 80.94 165 SER A N 1
ATOM 1230 C CA . SER A 1 165 ? 3.899 -8.049 -1.996 1.00 80.94 165 SER A CA 1
ATOM 1231 C C . SER A 1 165 ? 3.692 -8.051 -0.475 1.00 80.94 165 SER A C 1
ATOM 1233 O O . SER A 1 165 ? 3.643 -6.978 0.135 1.00 80.94 165 SER A O 1
ATOM 1235 N N . PRO A 1 166 ? 3.539 -9.220 0.169 1.00 72.00 166 PRO A N 1
ATOM 1236 C CA . PRO A 1 166 ? 3.235 -9.290 1.598 1.00 72.00 166 PRO A CA 1
ATOM 1237 C C . PRO A 1 166 ? 4.376 -8.811 2.509 1.00 72.00 166 PRO A C 1
ATOM 1239 O O . PRO A 1 166 ? 4.107 -8.284 3.589 1.00 72.00 166 PRO A O 1
ATOM 1242 N N . GLY A 1 167 ? 5.635 -8.958 2.080 1.00 66.69 167 GLY A N 1
ATOM 1243 C CA . GLY A 1 167 ? 6.804 -8.734 2.940 1.00 66.69 167 GLY A CA 1
ATOM 1244 C C . GLY A 1 167 ? 7.157 -7.265 3.120 1.00 66.69 167 GLY A C 1
ATOM 1245 O O . GLY A 1 167 ? 7.234 -6.769 4.241 1.00 66.69 167 GLY A O 1
ATOM 1246 N N . ILE A 1 168 ? 7.331 -6.550 2.009 1.00 64.69 168 ILE A N 1
ATOM 1247 C CA . ILE A 1 168 ? 7.706 -5.129 2.024 1.00 64.69 168 ILE A CA 1
ATOM 1248 C C . ILE A 1 168 ? 6.511 -4.196 1.775 1.00 64.69 168 ILE A C 1
ATOM 1250 O O . ILE A 1 168 ? 6.654 -2.978 1.836 1.00 64.69 168 ILE A O 1
ATOM 1254 N N . GLY A 1 169 ? 5.321 -4.750 1.524 1.00 70.75 169 GLY A N 1
ATOM 1255 C CA . GLY A 1 169 ? 4.131 -4.003 1.120 1.00 70.75 169 GLY A CA 1
ATOM 1256 C C . GLY A 1 169 ? 4.118 -3.619 -0.365 1.00 70.75 169 GLY A C 1
ATOM 1257 O O . GLY A 1 169 ? 5.101 -3.755 -1.091 1.00 70.75 169 GLY A O 1
ATOM 1258 N N . GLY A 1 170 ? 2.970 -3.116 -0.822 1.00 81.88 170 GLY A N 1
ATOM 1259 C CA . GLY A 1 170 ? 2.762 -2.698 -2.209 1.00 81.88 170 GLY A CA 1
ATOM 1260 C C . GLY A 1 170 ? 2.327 -3.831 -3.141 1.00 81.88 170 GLY A C 1
ATOM 1261 O O . GLY A 1 170 ? 1.901 -4.901 -2.703 1.00 81.88 170 GLY A O 1
ATOM 1262 N N . CYS A 1 171 ? 2.404 -3.563 -4.444 1.00 88.56 171 CYS A N 1
ATOM 1263 C CA . CYS A 1 171 ? 1.958 -4.465 -5.504 1.00 88.56 171 CYS A CA 1
ATOM 1264 C C . CYS A 1 171 ? 3.008 -4.517 -6.617 1.00 88.56 171 CYS A C 1
ATOM 1266 O O . CYS A 1 171 ? 3.602 -3.488 -6.942 1.00 88.56 171 CYS A O 1
ATOM 1268 N N . TYR A 1 172 ? 3.206 -5.679 -7.232 1.00 89.00 172 TYR A N 1
ATOM 1269 C CA . TYR A 1 172 ? 4.160 -5.878 -8.321 1.00 89.00 172 TYR A CA 1
ATOM 1270 C C . TYR A 1 172 ? 3.527 -6.617 -9.500 1.00 89.00 172 TYR A C 1
ATOM 1272 O O . TYR A 1 172 ? 2.531 -7.320 -9.369 1.00 89.00 172 TYR A O 1
ATOM 1280 N N . SER A 1 173 ? 4.133 -6.458 -10.667 1.00 90.69 173 SER A N 1
ATOM 1281 C CA . SER A 1 173 ? 3.956 -7.353 -11.805 1.00 90.69 173 SER A CA 1
ATOM 1282 C C . SER A 1 173 ? 5.330 -7.618 -12.402 1.00 90.69 173 SER A C 1
ATOM 1284 O O . SER A 1 173 ? 6.224 -6.771 -12.344 1.00 90.69 173 SER A O 1
ATOM 1286 N N . GLU A 1 174 ? 5.522 -8.819 -12.928 1.00 89.12 174 GLU A N 1
ATOM 1287 C CA . GLU A 1 174 ? 6.795 -9.202 -13.523 1.00 89.12 174 GLU A CA 1
ATOM 1288 C C . GLU A 1 174 ? 6.845 -8.803 -14.994 1.00 89.12 174 GLU A C 1
ATOM 1290 O O . GLU A 1 174 ? 5.884 -8.970 -15.745 1.00 89.12 174 GLU A O 1
ATOM 1295 N N . VAL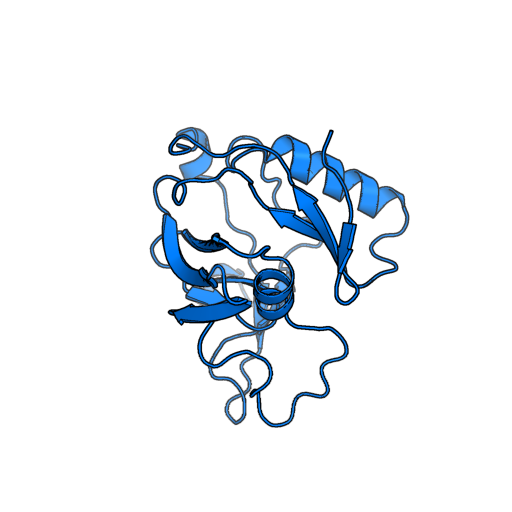 A 1 175 ? 8.000 -8.293 -15.411 1.00 89.38 175 VAL A N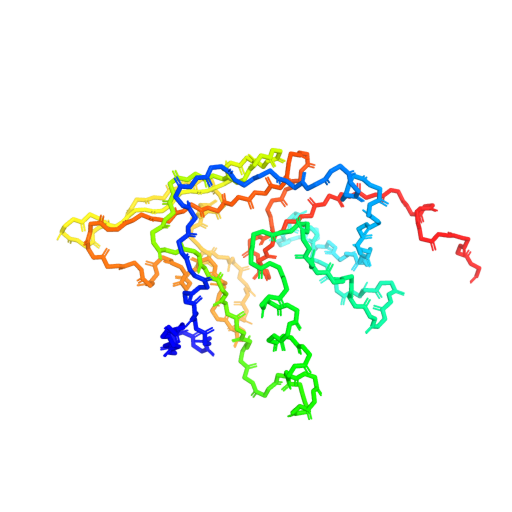 1
ATOM 1296 C CA . VAL A 1 175 ? 8.274 -7.905 -16.794 1.00 89.38 175 VAL A CA 1
ATOM 1297 C C . VAL A 1 175 ? 9.478 -8.690 -17.319 1.00 89.38 175 VAL A C 1
ATOM 1299 O O . VAL A 1 175 ? 10.347 -9.077 -16.534 1.00 89.38 175 VAL A O 1
ATOM 1302 N N . PRO A 1 176 ? 9.570 -8.942 -18.637 1.00 88.06 176 PRO A N 1
ATOM 1303 C CA . PRO A 1 176 ? 10.745 -9.591 -19.206 1.00 88.06 176 PRO A CA 1
ATOM 1304 C C . PRO A 1 176 ? 12.003 -8.740 -18.988 1.00 88.06 176 PRO A C 1
ATOM 1306 O O . PRO A 1 176 ? 11.940 -7.512 -18.974 1.00 88.06 176 PRO A O 1
ATOM 1309 N N . LEU A 1 177 ? 13.170 -9.389 -18.904 1.00 82.00 177 LEU A N 1
ATOM 1310 C CA . LEU A 1 177 ? 14.462 -8.704 -18.738 1.00 82.00 177 LEU A CA 1
ATOM 1311 C C . LEU A 1 177 ? 14.734 -7.650 -19.821 1.00 82.00 177 LEU A C 1
ATOM 1313 O O . LEU A 1 177 ? 15.374 -6.642 -19.544 1.00 82.00 177 LEU A O 1
ATOM 1317 N N . SER A 1 178 ? 14.196 -7.837 -21.030 1.00 83.88 178 SER A N 1
ATOM 1318 C CA . SER A 1 178 ? 14.290 -6.860 -22.121 1.00 83.88 178 SER A CA 1
ATOM 1319 C C . SER A 1 178 ? 13.705 -5.487 -21.770 1.00 83.88 178 SER A C 1
ATOM 1321 O O . SER A 1 178 ? 14.071 -4.496 -22.395 1.00 83.88 178 SER A O 1
ATOM 1323 N N . SER A 1 179 ? 12.817 -5.404 -20.774 1.00 85.25 179 SER A N 1
ATOM 1324 C CA . SER A 1 179 ? 12.260 -4.138 -20.289 1.00 85.25 179 SER A CA 1
ATOM 1325 C C . SER A 1 179 ? 13.292 -3.254 -19.577 1.00 85.25 179 SER A C 1
ATOM 1327 O O . SER A 1 179 ? 13.068 -2.053 -19.460 1.00 85.25 179 SER A O 1
ATOM 1329 N N . TYR A 1 180 ? 14.428 -3.812 -19.141 1.00 78.19 180 TYR A N 1
ATOM 1330 C CA . TYR A 1 180 ? 15.524 -3.057 -18.515 1.00 78.19 180 TYR A CA 1
ATOM 1331 C C . TYR A 1 180 ? 16.517 -2.472 -19.536 1.00 78.19 180 TYR A C 1
ATOM 1333 O O . TYR A 1 180 ? 17.428 -1.746 -19.143 1.00 78.19 180 TYR A O 1
ATOM 1341 N N . GLY A 1 181 ? 16.333 -2.739 -20.835 1.00 78.31 181 GLY A N 1
ATOM 1342 C CA . GLY A 1 181 ? 17.258 -2.346 -21.903 1.00 78.31 181 GLY A CA 1
ATOM 1343 C C . GLY A 1 181 ? 18.275 -3.438 -22.257 1.00 78.31 181 GLY A C 1
ATOM 1344 O O . GLY A 1 181 ? 18.138 -4.589 -21.842 1.00 78.31 181 GLY A O 1
ATOM 1345 N N . GLU A 1 182 ? 19.284 -3.096 -23.067 1.00 72.81 182 GLU A N 1
ATOM 1346 C CA . GLU A 1 182 ? 20.381 -4.021 -23.381 1.00 72.81 182 GLU A CA 1
ATOM 1347 C C . GLU A 1 182 ? 21.256 -4.245 -22.140 1.00 72.81 182 GLU A C 1
ATOM 1349 O O . GLU A 1 182 ? 21.831 -3.308 -21.590 1.00 72.81 182 GLU A O 1
ATOM 1354 N N . LEU A 1 183 ? 21.358 -5.502 -21.704 1.00 63.09 183 LEU A N 1
ATOM 1355 C CA . LEU A 1 183 ? 22.294 -5.925 -20.666 1.00 63.09 183 LEU A CA 1
ATOM 1356 C C . LEU A 1 183 ? 23.665 -6.128 -21.330 1.00 63.09 183 LEU A C 1
ATOM 1358 O O . LEU A 1 183 ? 23.894 -7.171 -21.943 1.00 63.09 183 LEU A O 1
ATOM 1362 N N . THR A 1 184 ? 24.537 -5.120 -21.267 1.00 55.09 184 THR A N 1
ATOM 1363 C CA . THR A 1 184 ? 25.924 -5.179 -21.777 1.00 55.09 184 THR A CA 1
ATOM 1364 C C . THR A 1 184 ? 26.927 -5.493 -20.683 1.00 55.09 184 THR A C 1
ATOM 1366 O O . THR A 1 184 ? 26.817 -4.847 -19.615 1.00 55.09 184 THR A O 1
#

Solvent-accessible surface area (backbone atoms only — not comparable to full-atom values): 11401 Å² total; per-residue (Å²): 128,64,63,74,46,79,53,78,70,25,41,37,30,43,75,37,69,36,75,60,78,45,72,60,54,78,79,48,77,76,56,80,75,86,52,53,53,56,51,68,40,94,90,79,41,91,63,62,45,71,76,43,62,80,50,100,66,78,76,76,43,39,75,55,37,90,64,13,52,62,51,43,55,54,50,55,51,36,57,74,68,78,41,78,91,64,78,45,76,46,78,45,58,55,62,56,74,69,53,41,65,71,36,39,78,50,22,41,41,35,25,38,82,87,64,50,78,49,67,34,54,65,51,54,71,55,76,89,71,57,82,88,66,87,66,91,60,65,39,55,61,56,48,56,66,66,68,50,51,67,64,34,73,52,74,42,66,28,52,68,89,40,48,77,34,65,70,86,48,65,62,47,69,91,75,65,72,69,79,79,48,88,90,126

pLDDT: mean 82.51, std 12.06, range [34.84, 95.88]

Secondary structure (DSSP, 8-state):
---EEEETTEEEEE---B-S-----GGGGGPPPPPEEEEEETTTEEEEEEEEESSSSPPP-GGGSTTHHHHHHHHHHHHHTTS-SSS-EEEE-SSB-SPPTTEEEEEEEEE-TTS-EEEEETT-S-GGG-TT---SS--HHHHHHHHPPTT-EEEEEEETTPEE-TTT-SEE----GGGG----

Foldseek 3Di:
DWDWDDFQFATETALEAAADADDAPPVLVPDDAWDFDFDADPPFDRDTDGDGTLDPDHDQCPSVDVSRVVVNVVQVVQVVVVHDPIPYYHYDHPPYDDYHPQKDFQKKWAQAQVRDIDMDGLCPPPPVPRPPDPDPGDFPSVRVNVPDDHGDMDTDIAGPQWDFDRHNTDTDHDDDPCVSPDDD